Protein AF-A0A345WJV8-F1 (afdb_monomer_lite)

Structure (mmCIF, N/CA/C/O backbone):
data_AF-A0A345WJV8-F1
#
_entry.id   AF-A0A345WJV8-F1
#
loop_
_atom_site.group_PDB
_atom_site.id
_atom_site.type_symbol
_atom_site.label_atom_id
_atom_site.label_alt_id
_atom_site.label_comp_id
_atom_site.label_asym_id
_atom_site.label_entity_id
_atom_site.label_seq_id
_atom_site.pdbx_PDB_ins_code
_atom_site.Cartn_x
_atom_site.Cartn_y
_atom_site.Cartn_z
_atom_site.occupancy
_atom_site.B_iso_or_equiv
_atom_site.auth_seq_id
_atom_site.auth_comp_id
_atom_site.auth_asym_id
_atom_site.auth_atom_id
_atom_site.pdbx_PDB_model_num
ATOM 1 N N . MET A 1 1 ? -12.854 -29.648 13.973 1.00 44.38 1 MET A N 1
ATOM 2 C CA . MET A 1 1 ? -11.719 -30.574 13.762 1.00 44.38 1 MET A CA 1
ATOM 3 C C . MET A 1 1 ? -11.943 -31.475 12.547 1.00 44.38 1 MET A C 1
ATOM 5 O O . MET A 1 1 ? -11.148 -31.404 11.629 1.00 44.38 1 MET A O 1
ATOM 9 N N . ILE A 1 2 ? -13.057 -32.213 12.458 1.00 37.66 2 ILE A N 1
ATOM 10 C CA . ILE A 1 2 ? -13.372 -33.092 11.305 1.00 37.66 2 ILE A CA 1
ATOM 11 C C . ILE A 1 2 ? -13.495 -32.319 9.978 1.00 37.66 2 ILE A C 1
ATOM 13 O O . ILE A 1 2 ? -12.882 -32.695 8.988 1.00 37.66 2 ILE A O 1
ATOM 17 N N . ILE A 1 3 ? -14.179 -31.170 9.976 1.00 55.47 3 ILE A N 1
ATOM 18 C CA . ILE A 1 3 ? -14.252 -30.276 8.802 1.00 55.47 3 ILE A CA 1
ATOM 19 C C . ILE A 1 3 ? -12.860 -29.781 8.375 1.00 55.47 3 ILE A C 1
ATOM 21 O O . ILE A 1 3 ? -12.593 -29.635 7.191 1.00 55.47 3 ILE A O 1
ATOM 25 N N . PHE A 1 4 ? -11.951 -29.579 9.330 1.00 50.22 4 PHE A N 1
ATOM 26 C CA . PHE A 1 4 ? -10.582 -29.133 9.062 1.00 50.22 4 PHE A CA 1
ATOM 27 C C . PHE A 1 4 ? -9.760 -30.225 8.364 1.00 50.22 4 PHE A C 1
ATOM 29 O O . PHE A 1 4 ? -8.989 -29.939 7.458 1.00 50.22 4 PHE A O 1
ATOM 36 N N . ILE A 1 5 ? -9.971 -31.486 8.754 1.00 50.09 5 ILE A N 1
ATOM 37 C CA . ILE A 1 5 ? -9.323 -32.651 8.141 1.00 50.09 5 ILE A CA 1
ATOM 38 C C . ILE A 1 5 ? -9.858 -32.877 6.721 1.00 50.09 5 ILE A C 1
ATOM 40 O O . ILE A 1 5 ? -9.072 -33.110 5.810 1.00 50.09 5 ILE A O 1
ATOM 44 N N . ILE A 1 6 ? -11.172 -32.738 6.510 1.00 54.47 6 ILE A N 1
ATOM 45 C CA . ILE A 1 6 ? -11.797 -32.867 5.183 1.00 54.47 6 ILE A CA 1
ATOM 46 C C . ILE A 1 6 ? -11.347 -31.734 4.250 1.00 54.47 6 ILE A C 1
ATOM 48 O O . ILE A 1 6 ? -11.003 -31.992 3.101 1.00 54.47 6 ILE A O 1
ATOM 52 N N . ILE A 1 7 ? -11.271 -30.496 4.749 1.00 59.78 7 ILE A N 1
ATOM 53 C CA . ILE A 1 7 ? -10.729 -29.357 3.996 1.00 59.78 7 ILE A CA 1
ATOM 54 C C . ILE A 1 7 ? -9.256 -29.591 3.648 1.00 59.78 7 ILE A C 1
ATOM 56 O O . ILE A 1 7 ? -8.881 -29.365 2.506 1.00 59.78 7 ILE A O 1
ATOM 60 N N . ASN A 1 8 ? -8.440 -30.109 4.571 1.00 53.97 8 ASN A N 1
ATOM 61 C CA . ASN A 1 8 ? -7.041 -30.444 4.286 1.00 53.97 8 ASN A CA 1
ATOM 62 C C . ASN A 1 8 ? -6.895 -31.567 3.245 1.00 53.97 8 ASN A C 1
ATOM 64 O O . ASN A 1 8 ? -5.985 -31.506 2.424 1.00 53.97 8 ASN A O 1
ATOM 68 N N . PHE A 1 9 ? -7.788 -32.561 3.237 1.00 52.09 9 PHE A N 1
ATOM 69 C CA . PHE A 1 9 ? -7.799 -33.625 2.226 1.00 52.09 9 PHE A CA 1
ATOM 70 C C . PHE A 1 9 ? -8.214 -33.115 0.843 1.00 52.09 9 PHE A C 1
ATOM 72 O O . PHE A 1 9 ? -7.600 -33.480 -0.155 1.00 52.09 9 PHE A O 1
ATOM 79 N N . ILE A 1 10 ? -9.210 -32.228 0.781 1.00 56.50 10 ILE A N 1
ATOM 80 C CA . ILE A 1 10 ? -9.588 -31.544 -0.461 1.00 56.50 10 ILE A CA 1
ATOM 81 C C . ILE A 1 10 ? -8.429 -30.648 -0.924 1.00 56.50 10 ILE A C 1
ATOM 83 O O . ILE A 1 10 ? -8.047 -30.709 -2.082 1.00 56.50 10 ILE A O 1
ATOM 87 N N . LEU A 1 11 ? -7.785 -29.900 -0.025 1.00 51.81 11 LEU A N 1
ATOM 88 C CA . LEU A 1 11 ? -6.622 -29.053 -0.331 1.00 51.81 11 LEU A CA 1
ATOM 89 C C . LEU A 1 11 ? -5.402 -29.844 -0.834 1.00 51.81 11 LEU A C 1
ATOM 91 O O . LEU A 1 11 ? -4.674 -29.344 -1.684 1.00 51.81 11 LEU A O 1
ATOM 95 N N . LEU A 1 12 ? -5.196 -31.075 -0.358 1.00 54.16 12 LEU A N 1
ATOM 96 C CA . LEU A 1 12 ? -4.183 -32.001 -0.884 1.00 54.16 12 LEU A CA 1
ATOM 97 C C . LEU A 1 12 ? -4.523 -32.519 -2.287 1.00 54.16 12 LEU A C 1
ATOM 99 O O . LEU A 1 12 ? -3.617 -32.812 -3.056 1.00 54.16 12 LEU A O 1
ATOM 103 N N . TYR A 1 13 ? -5.805 -32.621 -2.637 1.00 53.88 13 TYR A N 1
ATOM 104 C CA . TYR A 1 13 ? -6.236 -32.978 -3.992 1.00 53.88 13 TYR A CA 1
ATOM 105 C C . TYR A 1 13 ? -6.120 -31.790 -4.967 1.00 53.88 13 TYR A C 1
ATOM 107 O O . TYR A 1 13 ? -5.824 -31.968 -6.143 1.00 53.88 13 TYR A O 1
ATOM 115 N N . LEU A 1 14 ? -6.277 -30.562 -4.462 1.00 52.06 14 LEU A N 1
ATOM 116 C CA . LEU A 1 14 ? -6.158 -29.302 -5.211 1.00 52.06 14 LEU A CA 1
ATOM 117 C C . LEU A 1 14 ? -4.708 -28.871 -5.505 1.00 52.06 14 LEU A C 1
ATOM 119 O O . LEU A 1 14 ? -4.484 -27.834 -6.123 1.00 52.06 14 LEU A O 1
ATOM 123 N N . TYR A 1 15 ? -3.722 -29.671 -5.094 1.00 52.75 15 TYR A N 1
ATOM 124 C CA . TYR A 1 15 ? -2.286 -29.408 -5.253 1.00 52.75 15 TYR A CA 1
ATOM 125 C C . TYR A 1 15 ? -1.819 -29.284 -6.714 1.00 52.75 15 TYR A C 1
ATOM 127 O O . TYR A 1 15 ? -0.694 -28.859 -6.960 1.00 52.75 15 TYR A O 1
ATOM 135 N N . PHE A 1 16 ? -2.655 -29.681 -7.675 1.00 54.38 16 PHE A N 1
ATOM 136 C CA . PHE A 1 16 ? -2.274 -29.794 -9.081 1.00 54.38 16 PHE A CA 1
ATOM 137 C C . PHE A 1 16 ? -2.626 -28.589 -9.960 1.00 54.38 16 PHE A C 1
ATOM 139 O O . PHE A 1 16 ? -2.198 -28.568 -11.110 1.00 54.38 16 PHE A O 1
ATOM 146 N N . GLU A 1 17 ? -3.335 -27.571 -9.455 1.00 60.38 17 GLU A N 1
ATOM 147 C CA . GLU A 1 17 ? -3.644 -26.383 -10.262 1.00 60.38 17 GLU A CA 1
ATOM 148 C C . GLU A 1 17 ? -3.349 -25.068 -9.527 1.00 60.38 17 GLU A C 1
ATOM 150 O O . GLU A 1 17 ? -3.835 -24.813 -8.422 1.00 60.38 17 GLU A O 1
ATOM 155 N N . ASP A 1 18 ? -2.609 -24.180 -10.201 1.00 62.06 18 ASP A N 1
ATOM 156 C CA . ASP A 1 18 ? -2.229 -22.831 -9.743 1.00 62.06 18 ASP A CA 1
ATOM 157 C C . ASP A 1 18 ? -3.428 -21.974 -9.289 1.00 6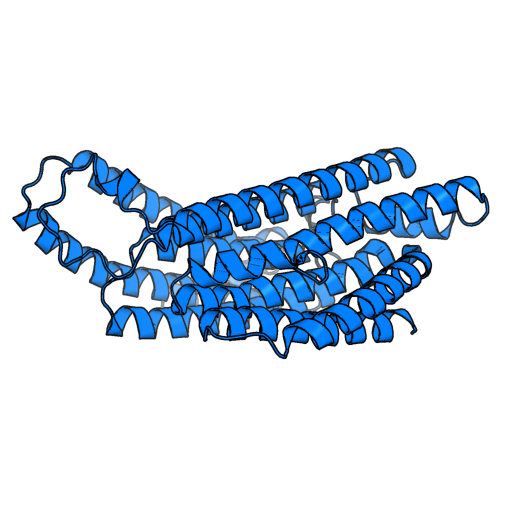2.06 18 ASP A C 1
ATOM 159 O O . ASP A 1 18 ? -3.289 -21.032 -8.505 1.00 62.06 18 ASP A O 1
ATOM 163 N N . ILE A 1 19 ? -4.631 -22.318 -9.760 1.00 63.88 19 ILE A N 1
ATOM 164 C CA . ILE A 1 19 ? -5.900 -21.630 -9.498 1.00 63.88 19 ILE A CA 1
ATOM 165 C C . ILE A 1 19 ? -6.257 -21.633 -8.003 1.00 63.88 19 ILE A C 1
ATOM 167 O O . ILE A 1 19 ? -6.912 -20.705 -7.519 1.00 63.88 19 ILE A O 1
ATOM 171 N N . TYR A 1 20 ? -5.799 -22.621 -7.235 1.00 71.88 20 TYR A N 1
ATOM 172 C CA . TYR A 1 20 ? -6.245 -22.795 -5.855 1.00 71.88 20 TYR A CA 1
ATOM 173 C C . TYR A 1 20 ? -5.489 -21.945 -4.825 1.00 71.88 20 TYR A C 1
ATOM 175 O O . TYR A 1 20 ? -5.921 -21.880 -3.671 1.00 71.88 20 TYR A O 1
ATOM 183 N N . LEU A 1 21 ? -4.443 -21.199 -5.222 1.00 74.19 21 LEU A N 1
ATOM 184 C CA . LEU A 1 21 ? -3.649 -20.399 -4.276 1.00 74.19 21 LEU A CA 1
ATOM 185 C C . LEU A 1 21 ? -4.429 -19.295 -3.584 1.00 74.19 21 LEU A C 1
ATOM 187 O O . LEU A 1 21 ? -4.249 -19.044 -2.389 1.00 74.19 21 LEU A O 1
ATOM 191 N N . PHE A 1 22 ? -5.356 -18.680 -4.303 1.00 76.12 22 PHE A N 1
ATOM 192 C CA . PHE A 1 22 ? -6.203 -17.645 -3.735 1.00 76.12 22 PHE A CA 1
ATOM 193 C C . PHE A 1 22 ? -7.485 -18.188 -3.113 1.00 76.12 22 PHE A C 1
ATOM 195 O O . PHE A 1 22 ? -8.204 -17.414 -2.489 1.00 76.12 22 PHE A O 1
ATOM 202 N N . LEU A 1 23 ? -7.778 -19.491 -3.207 1.00 79.62 23 LEU A N 1
ATOM 203 C CA . LEU A 1 23 ? -9.020 -20.051 -2.673 1.00 79.62 23 LEU A CA 1
ATOM 204 C C . LEU A 1 23 ? -9.174 -19.792 -1.160 1.00 79.62 23 LEU A C 1
ATOM 206 O O . LEU A 1 23 ? -10.240 -19.313 -0.767 1.00 79.62 23 LEU A O 1
ATOM 210 N N . PRO A 1 24 ? -8.151 -19.983 -0.300 1.00 78.88 24 PRO A N 1
ATOM 211 C CA . PRO A 1 24 ? -8.272 -19.639 1.116 1.00 78.88 24 PRO A CA 1
ATOM 212 C C . PRO A 1 24 ? -8.515 -18.138 1.352 1.00 78.88 24 PRO A C 1
ATOM 214 O O . PRO A 1 24 ? -9.325 -17.776 2.206 1.00 78.88 24 PRO A O 1
ATOM 217 N N . PHE A 1 25 ? -7.868 -17.264 0.569 1.00 78.44 25 PHE A N 1
ATOM 218 C CA . PHE A 1 25 ? -8.078 -15.813 0.635 1.00 78.44 25 PHE A CA 1
ATOM 219 C C . PHE A 1 25 ? -9.501 -15.423 0.212 1.00 78.44 25 PHE A C 1
ATOM 221 O O . PHE A 1 25 ? -10.165 -14.662 0.917 1.00 78.44 25 PHE A O 1
ATOM 228 N N . LEU A 1 26 ? -9.988 -15.971 -0.905 1.00 82.75 26 LEU A N 1
ATOM 229 C CA . LEU A 1 26 ? -11.319 -15.716 -1.454 1.00 82.75 26 LEU A CA 1
ATOM 230 C C . LEU A 1 26 ? -12.418 -16.252 -0.537 1.00 82.75 26 LEU A C 1
ATOM 232 O O . LEU A 1 26 ? -13.388 -15.545 -0.281 1.00 82.75 26 LEU A O 1
ATOM 236 N N . LEU A 1 27 ? -12.261 -17.460 0.010 1.00 82.50 27 LEU A N 1
ATOM 237 C CA . LEU A 1 27 ? -13.207 -18.021 0.976 1.00 82.50 27 LEU A CA 1
ATOM 238 C C . LEU A 1 27 ? -13.286 -17.157 2.233 1.00 82.50 27 LEU A C 1
ATOM 240 O O . LEU A 1 27 ? -14.392 -16.827 2.667 1.00 82.50 27 LEU A O 1
ATOM 244 N N . ASN A 1 28 ? -12.136 -16.743 2.779 1.00 82.94 28 ASN A N 1
ATOM 245 C CA . ASN A 1 28 ? -12.112 -15.863 3.942 1.00 82.94 28 ASN A CA 1
ATOM 246 C C . ASN A 1 28 ? -12.829 -14.537 3.648 1.00 82.94 28 ASN A C 1
ATOM 248 O O . ASN A 1 28 ? -13.687 -14.098 4.414 1.00 82.94 28 ASN A O 1
ATOM 252 N N . PHE A 1 29 ? -12.525 -13.931 2.497 1.00 82.81 29 PHE A N 1
ATOM 253 C CA . PHE A 1 29 ? -13.150 -12.691 2.050 1.00 82.81 29 PHE A CA 1
ATOM 254 C C . PHE A 1 29 ? -14.670 -12.835 1.883 1.00 82.81 29 PHE A C 1
ATOM 256 O O . PHE A 1 29 ? -15.424 -12.070 2.485 1.00 82.81 29 PHE A O 1
ATOM 263 N N . CYS A 1 30 ? -15.137 -13.840 1.138 1.00 84.38 30 CYS A N 1
ATOM 264 C CA . CYS A 1 30 ? -16.556 -14.063 0.861 1.00 84.38 30 CYS A CA 1
ATOM 265 C C . CYS A 1 30 ? -17.363 -14.332 2.133 1.00 84.38 30 CYS A C 1
ATOM 267 O O . CYS A 1 30 ? -18.393 -13.693 2.351 1.00 84.38 30 CYS A O 1
ATOM 269 N N . ILE A 1 31 ? -16.895 -15.241 2.995 1.00 81.06 31 ILE A N 1
ATOM 270 C CA . ILE A 1 31 ? -17.582 -15.569 4.253 1.00 81.06 31 ILE A CA 1
ATOM 271 C C . ILE A 1 31 ? -17.708 -14.313 5.105 1.00 81.06 31 ILE A C 1
ATOM 273 O O . ILE A 1 31 ? -18.784 -14.003 5.619 1.00 81.06 31 ILE A O 1
ATOM 277 N N . PHE A 1 32 ? -16.623 -13.556 5.222 1.00 78.00 32 PHE A N 1
ATOM 278 C CA . PHE A 1 32 ? -16.609 -12.384 6.069 1.00 78.00 32 PHE A CA 1
ATOM 279 C C . PHE A 1 32 ? -17.510 -11.259 5.540 1.00 78.00 32 PHE A C 1
ATOM 281 O O . PHE A 1 32 ? -18.286 -10.683 6.305 1.00 78.00 32 PHE A O 1
ATOM 288 N N . TRP A 1 33 ? -17.483 -10.996 4.233 1.00 84.56 33 TRP A N 1
ATOM 289 C CA . TRP A 1 33 ? -18.339 -9.992 3.597 1.00 84.56 33 TRP A CA 1
ATOM 290 C C . TRP A 1 33 ? -19.824 -10.340 3.688 1.00 84.56 33 TRP A C 1
ATOM 292 O O . TRP A 1 33 ? -20.634 -9.475 4.024 1.00 84.56 33 TRP A O 1
ATOM 302 N N . VAL A 1 34 ? -20.190 -11.607 3.471 1.00 83.50 34 VAL A N 1
ATOM 303 C CA . VAL A 1 34 ? -21.578 -12.069 3.624 1.00 83.50 34 VAL A CA 1
ATOM 304 C C . VAL A 1 34 ? -22.070 -11.828 5.046 1.00 83.50 34 VAL A C 1
ATOM 306 O O . VAL A 1 34 ? -23.176 -11.315 5.240 1.00 83.50 34 VAL A O 1
ATOM 309 N N . ILE A 1 35 ? -21.259 -12.155 6.054 1.00 76.69 35 ILE A N 1
ATOM 310 C CA . ILE A 1 35 ? -21.684 -11.969 7.438 1.00 76.69 35 ILE A CA 1
ATOM 311 C C . ILE A 1 35 ? -21.748 -10.477 7.801 1.00 76.69 35 ILE A C 1
ATOM 313 O O . ILE A 1 35 ? -22.713 -10.055 8.442 1.00 76.69 35 ILE A O 1
ATOM 317 N N . PHE A 1 36 ? -20.782 -9.667 7.357 1.00 79.81 36 PHE A N 1
ATOM 318 C CA . PHE A 1 36 ? -20.793 -8.217 7.568 1.00 79.81 36 PHE A CA 1
ATOM 319 C C . PHE A 1 36 ? -22.060 -7.571 7.000 1.00 79.81 36 PHE A C 1
ATOM 321 O O . PHE A 1 36 ? -22.769 -6.859 7.714 1.00 79.81 36 PHE A O 1
ATOM 328 N N . PHE A 1 37 ? -22.405 -7.873 5.745 1.00 81.31 37 PHE A N 1
ATOM 329 C CA . PHE A 1 37 ? -23.628 -7.353 5.143 1.00 81.31 37 PHE A CA 1
ATOM 330 C C . PHE A 1 37 ? -24.876 -7.863 5.849 1.00 81.31 37 PHE A C 1
ATOM 332 O O . PHE A 1 37 ? -25.769 -7.067 6.126 1.00 81.31 37 PHE A O 1
ATOM 339 N N . LYS A 1 38 ? -24.940 -9.149 6.209 1.00 79.06 38 LYS A N 1
ATOM 340 C CA . LYS A 1 38 ? -26.088 -9.703 6.940 1.00 79.06 38 LYS A CA 1
ATOM 341 C C . LYS A 1 38 ? -26.325 -8.972 8.266 1.00 79.06 38 LYS A C 1
ATOM 343 O O . LYS A 1 38 ? -27.471 -8.666 8.592 1.00 79.06 38 LYS A O 1
ATOM 348 N N . LEU A 1 39 ? -25.260 -8.652 9.001 1.00 74.00 39 LEU A N 1
ATOM 349 C CA . LEU A 1 39 ? -25.347 -7.908 10.259 1.00 74.00 39 LEU A CA 1
ATOM 350 C C . LEU A 1 39 ? -25.753 -6.448 10.048 1.00 74.00 39 LEU A C 1
ATOM 352 O O . LEU A 1 39 ? -26.604 -5.945 10.780 1.00 74.00 39 LEU A O 1
ATOM 356 N N . ASN A 1 40 ? -25.213 -5.783 9.028 1.00 72.75 40 ASN A N 1
ATOM 357 C CA . ASN A 1 40 ? -25.590 -4.405 8.720 1.00 72.75 40 ASN A CA 1
ATOM 358 C C . ASN A 1 40 ? -27.027 -4.294 8.203 1.00 72.75 40 ASN A C 1
ATOM 360 O O . ASN A 1 40 ? -27.760 -3.407 8.633 1.00 72.75 40 ASN A O 1
ATOM 364 N N . PHE A 1 41 ? -27.483 -5.217 7.354 1.00 77.00 41 PHE A N 1
ATOM 365 C CA . PHE A 1 41 ? -28.883 -5.268 6.927 1.00 77.00 41 PHE A CA 1
ATOM 366 C C . PHE A 1 41 ? -29.826 -5.535 8.101 1.00 77.00 41 PHE A C 1
ATOM 368 O O . PHE A 1 41 ? -30.882 -4.906 8.183 1.00 77.00 41 PHE A O 1
ATOM 375 N N . PHE A 1 42 ? -29.437 -6.409 9.036 1.00 71.50 42 PHE A N 1
ATOM 376 C CA . PHE A 1 42 ? -30.192 -6.624 10.269 1.00 71.50 42 PHE A CA 1
ATOM 377 C C . PHE A 1 42 ? -30.317 -5.328 11.078 1.00 71.50 42 PHE A C 1
ATOM 379 O O . PHE A 1 42 ? -31.428 -4.963 11.447 1.00 71.50 42 PHE A O 1
ATOM 386 N N . LEU A 1 43 ? -29.222 -4.584 11.272 1.00 66.38 43 LEU A N 1
ATOM 387 C CA . LEU A 1 43 ? -29.238 -3.286 11.960 1.00 66.38 43 LEU A CA 1
ATOM 388 C C . LEU A 1 43 ? -30.130 -2.257 11.264 1.00 66.38 43 LEU A C 1
ATOM 390 O O . LEU A 1 43 ? -30.899 -1.566 11.925 1.00 66.38 43 LEU A O 1
ATOM 394 N N . VAL A 1 44 ? -30.051 -2.157 9.934 1.00 73.12 44 VAL A N 1
ATOM 395 C CA . VAL A 1 44 ? -30.863 -1.212 9.153 1.00 73.12 44 VAL A CA 1
ATOM 396 C C . VAL A 1 44 ? -32.351 -1.534 9.275 1.00 73.12 44 VAL A C 1
ATOM 398 O O . VAL A 1 44 ? -33.146 -0.617 9.477 1.00 73.12 44 VAL A O 1
ATOM 401 N N . LYS A 1 45 ? -32.724 -2.818 9.211 1.00 72.69 45 LYS A N 1
ATOM 402 C CA . LYS A 1 45 ? -34.114 -3.273 9.373 1.00 72.69 45 LYS A CA 1
ATOM 403 C C . LYS A 1 45 ? -34.652 -3.004 10.783 1.00 72.69 45 LYS A C 1
ATOM 405 O O . LYS A 1 45 ? -35.836 -2.738 10.956 1.00 72.69 45 LYS A O 1
ATOM 410 N N . ASN A 1 46 ? -33.765 -3.024 11.772 1.00 65.38 46 ASN A N 1
ATOM 411 C CA . ASN A 1 46 ? -34.088 -2.967 13.192 1.00 65.38 46 ASN A CA 1
ATOM 412 C C . ASN A 1 46 ? -33.974 -1.570 13.820 1.00 65.38 46 ASN A C 1
ATOM 414 O O . ASN A 1 46 ? -34.081 -1.448 15.037 1.00 65.38 46 ASN A O 1
ATOM 418 N N . LYS A 1 47 ? -33.814 -0.509 13.015 1.00 56.72 47 LYS A N 1
ATOM 419 C CA . LYS A 1 47 ? -33.677 0.888 13.481 1.00 56.72 47 LYS A CA 1
ATOM 420 C C . LYS A 1 47 ? -34.828 1.407 14.362 1.00 56.72 47 LYS A C 1
ATOM 422 O O . LYS A 1 47 ? -34.667 2.454 14.976 1.00 56.72 47 LYS A O 1
ATOM 427 N N . TYR A 1 48 ? -35.955 0.699 14.430 1.00 54.31 48 TYR A N 1
ATOM 428 C CA . TYR A 1 48 ? -37.129 1.062 15.233 1.00 54.31 48 TYR A CA 1
ATOM 429 C C . TYR A 1 48 ? -37.258 0.298 16.563 1.00 54.31 48 TYR A C 1
ATOM 431 O O . TYR A 1 48 ? -38.251 0.476 17.265 1.00 54.31 48 TYR A O 1
ATOM 439 N N . LEU A 1 49 ? -36.300 -0.562 16.922 1.00 54.81 49 LEU A N 1
ATOM 440 C CA . LEU A 1 49 ? -36.338 -1.291 18.195 1.00 54.81 49 LEU A CA 1
ATOM 441 C C . LEU A 1 49 ? -35.836 -0.395 19.341 1.00 54.81 49 LEU A C 1
ATOM 443 O O . LEU A 1 49 ? -34.897 0.383 19.173 1.00 54.81 49 LEU A O 1
ATOM 447 N N . SER A 1 50 ? -36.504 -0.480 20.492 1.00 46.62 50 SER A N 1
ATOM 448 C CA . SER A 1 50 ? -36.297 0.405 21.644 1.00 46.62 50 SER A CA 1
ATOM 449 C C . SER A 1 50 ? -34.877 0.309 22.225 1.00 46.62 50 SER A C 1
ATOM 451 O O . SER A 1 50 ? -34.186 -0.703 22.075 1.00 46.62 50 SER A O 1
ATOM 453 N N . SER A 1 51 ? -34.443 1.364 22.927 1.00 52.72 51 SER A N 1
ATOM 454 C CA . SER A 1 51 ? -33.118 1.497 23.567 1.00 52.72 51 SER A CA 1
ATOM 455 C C . SER A 1 51 ? -32.693 0.277 24.396 1.00 52.72 51 SER A C 1
ATOM 457 O O . SER A 1 51 ? -31.523 -0.105 24.397 1.00 52.72 51 SER A O 1
ATOM 459 N N . ASP A 1 52 ? -33.646 -0.401 25.033 1.00 49.09 52 ASP A N 1
ATOM 460 C CA . ASP A 1 52 ? -33.378 -1.559 25.891 1.00 49.09 52 ASP A CA 1
ATOM 461 C C . ASP A 1 52 ? -33.069 -2.835 25.096 1.00 49.09 52 ASP A C 1
ATOM 463 O O . ASP A 1 52 ? -32.295 -3.692 25.536 1.00 49.09 52 ASP A O 1
ATOM 467 N N . GLN A 1 53 ? -33.621 -2.965 23.887 1.00 52.75 53 GLN A N 1
ATOM 468 C CA . GLN A 1 53 ? -33.255 -4.041 22.966 1.00 52.75 53 GLN A CA 1
ATOM 469 C C . GLN A 1 53 ? -31.888 -3.774 22.339 1.00 52.75 53 GLN A C 1
ATOM 471 O O . GLN A 1 53 ? -31.111 -4.713 22.170 1.00 52.75 53 GLN A O 1
ATOM 476 N N . ILE A 1 54 ? -31.538 -2.507 22.099 1.00 51.50 54 ILE A N 1
ATOM 477 C CA . ILE A 1 54 ? -30.210 -2.115 21.613 1.00 51.50 54 ILE A CA 1
ATOM 478 C C . ILE A 1 54 ? -29.123 -2.525 22.626 1.00 51.50 54 ILE A C 1
ATOM 480 O O . ILE A 1 54 ? -28.143 -3.164 22.238 1.00 51.50 54 ILE A O 1
ATOM 484 N N . ASN A 1 55 ? -29.333 -2.305 23.927 1.00 46.00 55 ASN A N 1
ATOM 485 C CA . ASN A 1 55 ? -28.388 -2.725 24.977 1.00 46.00 55 ASN A CA 1
ATOM 486 C C . ASN A 1 55 ? -28.281 -4.251 25.163 1.00 46.00 55 ASN A C 1
ATOM 488 O O . ASN A 1 55 ? -27.234 -4.758 25.559 1.00 46.00 55 ASN A O 1
ATOM 492 N N . LYS A 1 56 ? -29.323 -5.024 24.834 1.00 49.22 56 LYS A N 1
ATOM 493 C CA . LYS A 1 56 ? -29.191 -6.490 24.729 1.00 49.22 56 LYS A CA 1
ATOM 494 C C . LYS A 1 56 ? -28.449 -6.903 23.457 1.00 49.22 56 LYS A C 1
ATOM 496 O O . LYS A 1 56 ? -27.665 -7.849 23.498 1.00 49.22 56 LYS A O 1
ATOM 501 N N . THR A 1 57 ? -28.629 -6.187 22.345 1.00 51.78 57 THR A N 1
ATOM 502 C CA . THR A 1 57 ? -27.895 -6.482 21.105 1.00 51.78 57 THR A CA 1
ATOM 503 C C . THR A 1 57 ? -26.402 -6.181 21.212 1.00 51.78 57 THR A C 1
ATOM 505 O O . THR A 1 57 ? -25.617 -6.937 20.653 1.00 51.78 57 THR A O 1
ATOM 508 N N . THR A 1 58 ? -25.966 -5.168 21.969 1.00 49.66 58 THR A N 1
ATOM 509 C CA . THR A 1 58 ? -24.529 -4.880 22.167 1.00 49.66 58 THR A CA 1
ATOM 510 C C . THR A 1 58 ? -23.783 -6.038 22.843 1.00 49.66 58 THR A C 1
ATOM 512 O O . THR A 1 58 ? -22.664 -6.353 22.436 1.00 49.66 58 THR A O 1
ATOM 515 N N . ASN A 1 59 ? -24.420 -6.756 23.775 1.00 44.88 59 ASN A N 1
ATOM 516 C CA . ASN A 1 59 ? -23.873 -7.995 24.350 1.00 44.88 59 ASN A CA 1
ATOM 517 C C . ASN A 1 59 ? -23.883 -9.178 23.364 1.00 44.88 59 ASN A C 1
ATOM 519 O O . ASN A 1 59 ? -22.999 -10.029 23.406 1.00 44.88 59 ASN A O 1
ATOM 523 N N . VAL A 1 60 ? -24.840 -9.233 22.434 1.00 49.41 60 VAL A N 1
ATOM 524 C CA . VAL A 1 60 ? -24.809 -10.217 21.337 1.00 49.41 60 VAL A CA 1
ATOM 525 C C . VAL A 1 60 ? -23.651 -9.909 20.372 1.00 49.41 60 VAL A C 1
ATOM 527 O O . VAL A 1 60 ? -22.956 -10.821 19.922 1.00 49.41 60 VAL A O 1
ATOM 530 N N . TYR A 1 61 ? -23.358 -8.629 20.118 1.00 53.69 61 TYR A N 1
ATOM 531 C CA . TYR A 1 61 ? -22.221 -8.211 19.290 1.00 53.69 61 TYR A CA 1
ATOM 532 C C . TYR A 1 61 ? -20.859 -8.582 19.891 1.00 53.69 61 TYR A C 1
ATOM 534 O O . TYR A 1 61 ? -19.969 -8.999 19.146 1.00 53.69 61 TYR A O 1
ATOM 542 N N . SER A 1 62 ? -20.679 -8.488 21.213 1.00 53.53 62 SER A N 1
ATOM 543 C CA . SER A 1 62 ? -19.406 -8.863 21.849 1.00 53.53 62 SER A CA 1
ATOM 544 C C . SER A 1 62 ? -19.114 -10.365 21.720 1.00 53.53 62 SER A C 1
ATOM 546 O O . SER A 1 62 ? -17.985 -10.746 21.397 1.00 53.53 62 SER A O 1
ATOM 548 N N . ILE A 1 63 ? -20.137 -11.218 21.850 1.00 52.62 63 ILE A N 1
ATOM 549 C CA . ILE A 1 63 ? -20.018 -12.674 21.664 1.00 52.62 63 ILE A CA 1
ATOM 550 C C . ILE A 1 63 ? -19.649 -13.006 20.208 1.00 52.62 63 ILE A C 1
ATOM 552 O O . ILE A 1 63 ? -18.750 -13.819 19.967 1.00 52.62 63 ILE A O 1
ATOM 556 N N . HIS A 1 64 ? -20.251 -12.322 19.230 1.00 64.19 64 HIS A N 1
ATOM 557 C CA . HIS A 1 64 ? -19.935 -12.528 17.814 1.00 64.19 64 HIS A CA 1
ATOM 558 C C . HIS A 1 64 ? -18.515 -12.086 17.422 1.00 64.19 64 HIS A C 1
ATOM 560 O O . HIS A 1 64 ? -17.888 -12.755 16.602 1.00 64.19 64 HIS A O 1
ATOM 566 N N . ASN A 1 65 ? -17.958 -11.030 18.026 1.00 68.56 65 ASN A N 1
ATOM 567 C CA . ASN A 1 65 ? -16.606 -10.550 17.703 1.00 68.56 65 ASN A CA 1
ATOM 568 C C . ASN A 1 65 ? -15.520 -11.612 17.945 1.00 68.56 65 ASN A C 1
ATOM 570 O O . ASN A 1 65 ? -14.625 -11.794 17.116 1.00 68.56 65 ASN A O 1
ATOM 574 N N . SER A 1 66 ? -15.623 -12.362 19.046 1.00 72.62 66 SER A N 1
ATOM 575 C CA . SER A 1 66 ? -14.681 -13.448 19.347 1.00 72.62 66 SER A CA 1
ATOM 576 C C . SER A 1 66 ? -14.746 -14.577 18.307 1.00 72.62 66 SER A C 1
ATOM 578 O O . SER A 1 66 ? -13.714 -15.112 17.895 1.00 72.62 66 SER A O 1
ATOM 580 N N . TYR A 1 67 ? -15.952 -14.889 17.826 1.00 76.12 67 TYR A N 1
ATOM 581 C CA . TYR A 1 67 ? -16.189 -15.890 16.791 1.00 76.12 67 TYR A CA 1
ATOM 582 C C . TYR A 1 67 ? -15.614 -15.449 15.437 1.00 76.12 67 TYR A C 1
ATOM 584 O O . TYR A 1 67 ? -14.920 -16.235 14.791 1.00 76.12 67 TYR A O 1
ATOM 592 N N . PHE A 1 68 ? -15.796 -14.179 15.049 1.00 76.69 68 PHE A N 1
ATOM 593 C CA . PHE A 1 68 ? -15.193 -13.622 13.829 1.00 76.69 68 PHE A CA 1
ATOM 594 C C . PHE A 1 68 ? -13.674 -13.708 13.830 1.00 76.69 68 PHE A C 1
ATOM 596 O O . PHE A 1 68 ? -13.076 -14.117 12.834 1.00 76.69 68 PHE A O 1
ATOM 603 N N . LEU A 1 69 ? -13.040 -13.342 14.944 1.00 79.06 69 LEU A N 1
ATOM 604 C CA . LEU A 1 69 ? -11.588 -13.422 15.064 1.00 79.06 69 LEU A CA 1
ATOM 605 C C . LEU A 1 69 ? -11.103 -14.871 14.963 1.00 79.06 69 LEU A C 1
ATOM 607 O O . LEU A 1 69 ? -10.143 -15.139 14.246 1.00 79.06 69 LEU A O 1
ATOM 611 N N . ASN A 1 70 ? -11.793 -15.816 15.610 1.00 82.50 70 ASN A N 1
ATOM 612 C CA . ASN A 1 70 ? -11.428 -17.233 15.549 1.00 82.50 70 ASN A CA 1
ATOM 613 C C . ASN A 1 70 ? -11.550 -17.813 14.130 1.00 82.50 70 ASN A C 1
ATOM 615 O O . ASN A 1 70 ? -10.660 -18.549 13.707 1.00 82.50 70 ASN A O 1
ATOM 619 N N . ILE A 1 71 ? -12.606 -17.465 13.383 1.00 82.44 71 ILE A N 1
ATOM 620 C CA . ILE A 1 71 ? -12.754 -17.886 11.981 1.00 82.44 71 ILE A CA 1
ATOM 621 C C . ILE A 1 71 ? -11.586 -17.372 11.132 1.00 82.44 71 ILE A C 1
ATOM 623 O O . ILE A 1 71 ? -11.005 -18.129 10.359 1.00 82.44 71 ILE A O 1
ATOM 627 N N . ASN A 1 72 ? -11.201 -16.106 11.294 1.00 82.62 72 ASN A N 1
ATOM 628 C CA . ASN A 1 72 ? -10.101 -15.540 10.515 1.00 82.62 72 ASN A CA 1
ATOM 629 C C . ASN A 1 72 ? -8.748 -16.159 10.860 1.00 82.62 72 ASN A C 1
ATOM 631 O O . ASN A 1 72 ? -7.941 -16.389 9.965 1.00 82.62 72 ASN A O 1
ATOM 635 N N . VAL A 1 73 ? -8.506 -16.480 12.134 1.00 85.75 73 VAL A N 1
ATOM 636 C CA . VAL A 1 73 ? -7.300 -17.216 12.543 1.00 85.75 73 VAL A CA 1
ATOM 637 C C . VAL A 1 73 ? -7.251 -18.591 11.871 1.00 85.75 73 VAL A C 1
ATOM 639 O O . VAL A 1 73 ? -6.198 -18.984 11.378 1.00 85.75 73 VAL A O 1
ATOM 642 N N . ILE A 1 74 ? -8.386 -19.295 11.788 1.00 84.88 74 ILE A N 1
ATOM 643 C CA . ILE A 1 74 ? -8.494 -20.569 11.061 1.00 84.88 74 ILE A CA 1
ATOM 644 C C . ILE A 1 74 ? -8.131 -20.387 9.582 1.00 84.88 74 ILE A C 1
ATOM 646 O O . ILE A 1 74 ? -7.300 -21.134 9.069 1.00 84.88 74 ILE A O 1
ATOM 650 N N . PHE A 1 75 ? -8.701 -19.389 8.903 1.00 84.44 75 PHE A N 1
ATOM 651 C CA . PHE A 1 75 ? -8.404 -19.152 7.489 1.00 84.44 75 PHE A CA 1
ATOM 652 C C . PHE A 1 75 ? -6.956 -18.737 7.243 1.00 84.44 75 PHE A C 1
ATOM 654 O O . PHE A 1 75 ? -6.341 -19.227 6.302 1.00 84.44 75 PHE A O 1
ATOM 661 N N . LEU A 1 76 ? -6.374 -17.899 8.098 1.00 84.56 76 LEU A N 1
ATOM 662 C CA . LEU A 1 76 ? -4.963 -17.533 7.984 1.00 84.56 76 LEU A CA 1
ATOM 663 C C . LEU A 1 76 ? -4.033 -18.715 8.252 1.00 84.56 76 LEU A C 1
ATOM 665 O O . LEU A 1 76 ? -2.989 -18.810 7.615 1.00 84.56 76 LEU A O 1
ATOM 669 N N . TYR A 1 77 ? -4.409 -19.641 9.136 1.00 85.44 77 TYR A N 1
ATOM 670 C CA . TYR A 1 77 ? -3.664 -20.886 9.303 1.00 85.44 77 TYR A CA 1
ATOM 671 C C . TYR A 1 77 ? -3.753 -21.771 8.051 1.00 85.44 77 TYR A C 1
ATOM 673 O O . TYR A 1 77 ? -2.750 -22.343 7.634 1.00 85.44 77 TYR A O 1
ATOM 681 N N . LEU A 1 78 ? -4.920 -21.841 7.399 1.00 83.56 78 LEU A N 1
ATOM 682 C CA . LEU A 1 78 ? -5.053 -22.528 6.109 1.00 83.56 78 LEU A CA 1
ATOM 683 C C . LEU A 1 78 ? -4.179 -21.870 5.033 1.00 83.56 78 LEU A C 1
ATOM 685 O O . LEU A 1 78 ? -3.456 -22.574 4.334 1.00 83.56 78 LEU A O 1
ATOM 689 N N . VAL A 1 79 ? -4.175 -20.534 4.948 1.00 83.62 79 VAL A N 1
ATOM 690 C CA . VAL A 1 79 ? -3.269 -19.776 4.065 1.00 83.62 79 VAL A CA 1
ATOM 691 C C . VAL A 1 79 ? -1.806 -20.098 4.383 1.00 83.62 79 VAL A C 1
ATOM 693 O O . VAL A 1 79 ? -1.021 -20.324 3.470 1.00 83.62 79 VAL A O 1
ATOM 696 N N . PHE A 1 80 ? -1.431 -20.146 5.661 1.00 85.50 80 PHE A N 1
ATOM 697 C CA . PHE A 1 80 ? -0.069 -20.456 6.096 1.00 85.50 80 PHE A CA 1
ATOM 698 C C . PHE A 1 80 ? 0.388 -21.836 5.611 1.00 85.50 80 PHE A C 1
ATOM 700 O O . PHE A 1 80 ? 1.454 -21.950 5.006 1.00 85.50 80 PHE A O 1
ATOM 707 N N . VAL A 1 81 ? -0.430 -22.871 5.835 1.00 82.12 81 VAL A N 1
ATOM 708 C CA . VAL A 1 81 ? -0.142 -24.235 5.364 1.00 82.12 81 VAL A CA 1
ATOM 709 C C . VAL A 1 81 ? -0.044 -24.254 3.840 1.00 82.12 81 VAL A C 1
ATOM 711 O O . VAL A 1 81 ? 0.879 -24.851 3.293 1.00 82.12 81 VAL A O 1
ATOM 714 N N . TYR A 1 82 ? -0.942 -23.546 3.155 1.00 78.94 82 TYR A N 1
ATOM 715 C CA . TYR A 1 82 ? -0.958 -23.479 1.699 1.00 78.94 82 TYR A CA 1
ATOM 716 C C . TYR A 1 82 ? 0.313 -22.836 1.125 1.00 78.94 82 TYR A C 1
ATOM 718 O O . TYR A 1 82 ? 0.955 -23.405 0.248 1.00 78.94 82 TYR A O 1
ATOM 726 N N . LEU A 1 83 ? 0.727 -21.682 1.656 1.00 82.06 83 LEU A N 1
ATOM 727 C CA . LEU A 1 83 ? 1.947 -20.993 1.225 1.00 82.06 83 LEU A CA 1
ATOM 728 C C . LEU A 1 83 ? 3.205 -21.824 1.489 1.00 82.06 83 LEU A C 1
ATOM 730 O O . LEU A 1 83 ? 4.132 -21.797 0.683 1.00 82.06 83 LEU A O 1
ATOM 734 N N . TYR A 1 84 ? 3.237 -22.563 2.602 1.00 81.56 84 TYR A N 1
ATOM 735 C CA . TYR A 1 84 ? 4.347 -23.461 2.911 1.00 81.56 84 TYR A CA 1
ATOM 736 C C . TYR A 1 84 ? 4.456 -24.595 1.886 1.00 81.56 84 TYR A C 1
ATOM 738 O O . TYR A 1 84 ? 5.549 -24.887 1.409 1.00 81.56 84 TYR A O 1
ATOM 746 N N . MET A 1 85 ? 3.318 -25.180 1.513 1.00 78.69 85 MET A N 1
ATOM 747 C CA . MET A 1 85 ? 3.224 -26.246 0.518 1.00 78.69 85 MET A CA 1
ATOM 748 C C . MET A 1 85 ? 3.568 -25.774 -0.905 1.00 78.69 85 MET A C 1
ATOM 750 O O . MET A 1 85 ? 4.218 -26.500 -1.646 1.00 78.69 85 MET A O 1
ATOM 754 N N . PHE A 1 86 ? 3.207 -24.542 -1.275 1.00 75.06 86 PHE A N 1
ATOM 755 C CA . PHE A 1 86 ? 3.488 -23.978 -2.607 1.00 75.06 86 PHE A CA 1
ATOM 756 C C . PHE A 1 86 ? 4.946 -23.551 -2.829 1.00 75.06 86 PHE A C 1
ATOM 758 O O . PHE A 1 86 ? 5.323 -23.148 -3.933 1.00 75.06 86 PHE A O 1
ATOM 765 N N . ARG A 1 87 ? 5.792 -23.631 -1.799 1.00 75.06 87 ARG A N 1
ATOM 766 C CA . ARG A 1 87 ? 7.212 -23.310 -1.917 1.00 75.06 87 ARG A CA 1
ATOM 767 C C . ARG A 1 87 ? 7.903 -24.348 -2.806 1.00 75.06 87 ARG A C 1
ATOM 769 O O . ARG A 1 87 ? 7.982 -25.515 -2.445 1.00 75.06 87 ARG A O 1
ATOM 776 N N . GLY A 1 88 ? 8.456 -23.908 -3.935 1.00 62.00 88 GLY A N 1
ATOM 777 C CA . GLY A 1 88 ? 9.173 -24.775 -4.878 1.00 62.00 88 GLY A CA 1
ATOM 778 C C . GLY A 1 88 ? 8.587 -24.818 -6.289 1.00 62.00 88 GLY A C 1
ATOM 779 O O . GLY A 1 88 ? 9.276 -25.274 -7.198 1.00 62.00 88 GLY A O 1
ATOM 780 N N . ILE A 1 89 ? 7.377 -24.291 -6.508 1.00 66.44 89 ILE A N 1
ATOM 781 C CA . ILE A 1 89 ? 6.831 -24.119 -7.860 1.00 66.44 89 ILE A CA 1
ATOM 782 C C . ILE A 1 89 ? 7.478 -22.875 -8.479 1.00 66.44 89 ILE A C 1
ATOM 784 O O . ILE A 1 89 ? 7.250 -21.743 -8.046 1.00 66.44 89 ILE A O 1
ATOM 788 N N . ASN A 1 90 ? 8.338 -23.087 -9.475 1.00 55.53 90 ASN A N 1
ATOM 789 C CA . ASN A 1 90 ? 9.009 -21.999 -10.176 1.00 55.53 90 ASN A CA 1
ATOM 790 C C . ASN A 1 90 ? 8.099 -21.435 -11.277 1.00 55.53 90 ASN A C 1
ATOM 792 O O . ASN A 1 90 ? 7.867 -22.089 -12.288 1.00 55.53 90 ASN A O 1
ATOM 796 N N . ASN A 1 91 ? 7.677 -20.179 -11.094 1.00 59.53 91 ASN A N 1
ATOM 797 C CA . ASN A 1 91 ? 7.054 -19.310 -12.097 1.00 59.53 91 ASN A CA 1
ATOM 798 C C . ASN A 1 91 ? 5.718 -19.799 -12.683 1.00 59.53 91 ASN A C 1
ATOM 800 O O . ASN A 1 91 ? 5.567 -19.905 -13.899 1.00 59.53 91 ASN A O 1
ATOM 804 N N . SER A 1 92 ? 4.702 -19.970 -11.839 1.00 59.75 92 SER A N 1
ATOM 805 C CA . SER A 1 92 ? 3.316 -19.926 -12.313 1.00 59.75 92 SER A CA 1
ATOM 806 C C . SER A 1 92 ? 2.916 -18.465 -12.565 1.00 59.75 92 SER A C 1
ATOM 808 O O . SER A 1 92 ? 2.808 -17.660 -11.629 1.00 59.75 92 SER A O 1
ATOM 810 N N . ILE A 1 93 ? 2.725 -18.097 -13.832 1.00 61.69 93 ILE A N 1
ATOM 811 C CA . ILE A 1 93 ? 2.153 -16.800 -14.212 1.00 61.69 93 ILE A CA 1
ATOM 812 C C . ILE A 1 93 ? 0.636 -16.938 -14.099 1.00 61.69 93 ILE A C 1
ATOM 814 O O . ILE A 1 93 ? -0.004 -17.548 -14.954 1.00 61.69 93 ILE A O 1
ATOM 818 N N . TRP A 1 94 ? 0.048 -16.381 -13.040 1.00 62.88 94 TRP A N 1
ATOM 819 C CA . TRP A 1 94 ? -1.397 -16.451 -12.850 1.00 62.88 94 TRP A CA 1
ATOM 820 C C . TRP A 1 94 ? -2.072 -15.241 -13.496 1.00 62.88 94 TRP A C 1
ATOM 822 O O . TRP A 1 94 ? -1.827 -14.096 -13.104 1.00 62.88 94 TRP A O 1
ATOM 832 N N . TRP A 1 95 ? -2.889 -15.509 -14.521 1.00 64.38 95 TRP A N 1
ATOM 833 C CA . TRP A 1 95 ? -3.665 -14.519 -15.288 1.00 64.38 95 TRP A CA 1
ATOM 834 C C . TRP A 1 95 ? -2.849 -13.291 -15.736 1.00 64.38 95 TRP A C 1
ATOM 836 O O . TRP A 1 95 ? -3.395 -12.198 -15.813 1.00 64.38 95 TRP A O 1
ATOM 846 N N . GLN A 1 96 ? -1.534 -13.444 -15.964 1.00 77.94 96 GLN A N 1
ATOM 847 C CA . GLN A 1 96 ? -0.550 -12.381 -16.286 1.00 77.94 96 GLN A CA 1
ATOM 848 C C . GLN A 1 96 ? -0.361 -11.290 -15.202 1.00 77.94 96 GLN A C 1
ATOM 850 O O . GLN A 1 96 ? 0.678 -10.633 -15.125 1.00 77.94 96 GLN A O 1
ATOM 855 N N . HIS A 1 97 ? -1.330 -11.152 -14.303 1.00 84.44 97 HIS A N 1
ATOM 856 C CA . HIS A 1 97 ? -1.439 -10.121 -13.284 1.00 84.44 97 HIS A CA 1
ATOM 857 C C . HIS A 1 97 ? -0.687 -10.427 -11.991 1.00 84.44 97 HIS A C 1
ATOM 859 O O . HIS A 1 97 ? -0.256 -9.489 -11.316 1.00 84.44 97 HIS A O 1
ATOM 865 N N . PHE A 1 98 ? -0.504 -11.704 -11.647 1.00 85.00 98 PHE A N 1
ATOM 866 C CA . PHE A 1 98 ? 0.197 -12.117 -10.435 1.00 85.00 98 PHE A CA 1
ATOM 867 C C . PHE A 1 98 ? 1.424 -12.973 -10.756 1.00 85.00 98 PHE A C 1
ATOM 869 O O . PHE A 1 98 ? 1.358 -13.908 -11.556 1.00 85.00 98 PHE A O 1
ATOM 876 N N . LYS A 1 99 ? 2.547 -12.660 -10.100 1.00 82.12 99 LYS A N 1
ATOM 877 C CA . LYS A 1 99 ? 3.811 -13.391 -10.221 1.00 82.12 99 LYS A CA 1
ATOM 878 C C . LYS A 1 99 ? 4.138 -14.074 -8.904 1.00 82.12 99 LYS A C 1
ATOM 880 O O . LYS A 1 99 ? 4.464 -13.429 -7.903 1.00 82.12 99 LYS A O 1
ATOM 885 N N . ILE A 1 100 ? 4.093 -15.399 -8.937 1.00 83.12 100 ILE A N 1
ATOM 886 C CA . ILE A 1 100 ? 4.455 -16.242 -7.806 1.00 83.12 100 ILE A CA 1
ATOM 887 C C . ILE A 1 100 ? 5.927 -16.625 -7.967 1.00 83.12 100 ILE A C 1
ATOM 889 O O . ILE A 1 100 ? 6.310 -17.343 -8.888 1.00 83.12 100 ILE A O 1
ATOM 893 N N . SER A 1 101 ? 6.760 -16.099 -7.075 1.00 82.88 101 SER A N 1
ATOM 894 C CA . SER A 1 101 ? 8.163 -16.483 -6.925 1.00 82.88 101 SER A CA 1
ATOM 895 C C . SER A 1 101 ? 8.396 -16.965 -5.496 1.00 82.88 101 SER A C 1
ATOM 897 O O . SER A 1 101 ? 7.697 -16.535 -4.576 1.00 82.88 101 SER A O 1
ATOM 899 N N . ASN A 1 102 ? 9.402 -17.815 -5.278 1.00 85.81 102 ASN A N 1
ATOM 900 C CA . ASN A 1 102 ? 9.752 -18.273 -3.926 1.00 85.81 102 ASN A CA 1
ATOM 901 C C . ASN A 1 102 ? 10.058 -17.102 -2.976 1.00 85.81 102 ASN A C 1
ATOM 903 O O . ASN A 1 102 ? 9.721 -17.158 -1.794 1.00 85.81 102 ASN A O 1
ATOM 907 N N . PHE A 1 103 ? 10.647 -16.024 -3.500 1.00 86.06 103 PHE A N 1
ATOM 908 C CA . PHE A 1 103 ? 10.888 -14.803 -2.740 1.00 86.06 103 PHE A CA 1
ATOM 909 C C . PHE A 1 103 ? 9.573 -14.109 -2.351 1.00 86.06 103 PHE A C 1
ATOM 911 O O . PHE A 1 103 ? 9.345 -13.868 -1.165 1.00 86.06 103 PHE A O 1
ATOM 918 N N . ASN A 1 104 ? 8.661 -13.884 -3.304 1.00 86.62 104 ASN A N 1
ATOM 919 C CA . ASN A 1 104 ? 7.360 -13.266 -3.025 1.00 86.62 104 ASN A CA 1
ATOM 920 C C . ASN A 1 104 ? 6.540 -14.115 -2.041 1.00 86.62 104 ASN A C 1
ATOM 922 O O . ASN A 1 104 ? 5.967 -13.578 -1.096 1.00 86.62 104 ASN A O 1
ATOM 926 N N . LEU A 1 105 ? 6.545 -15.443 -2.197 1.00 87.44 105 LEU A N 1
ATOM 927 C CA . LEU A 1 105 ? 5.889 -16.366 -1.268 1.00 87.44 105 LEU A CA 1
ATOM 928 C C . LEU A 1 105 ? 6.473 -16.271 0.144 1.00 87.44 105 LEU A C 1
ATOM 930 O O . LEU A 1 105 ? 5.712 -16.265 1.108 1.00 87.44 105 LEU A O 1
ATOM 934 N N . SER A 1 106 ? 7.797 -16.146 0.287 1.00 89.12 106 SER A N 1
ATOM 935 C CA . SER A 1 106 ? 8.433 -15.985 1.602 1.00 89.12 106 SER A CA 1
ATOM 936 C C . SER A 1 106 ? 8.022 -14.683 2.303 1.00 89.12 106 SER A C 1
ATOM 938 O O . SER A 1 106 ? 7.803 -14.677 3.516 1.00 89.12 106 SER A O 1
ATOM 940 N N . LEU A 1 107 ? 7.824 -13.599 1.543 1.00 90.25 107 LEU A N 1
ATOM 941 C CA . LEU A 1 107 ? 7.322 -12.330 2.071 1.00 90.25 107 LEU A CA 1
ATOM 942 C C . LEU A 1 107 ? 5.855 -12.427 2.484 1.00 90.25 107 LEU A C 1
ATOM 944 O O . LEU A 1 107 ? 5.498 -12.021 3.589 1.00 90.25 107 LEU A O 1
ATOM 948 N N . VAL A 1 108 ? 5.007 -13.016 1.639 1.00 90.12 108 VAL A N 1
ATOM 949 C CA . VAL A 1 108 ? 3.596 -13.270 1.969 1.00 90.12 108 VAL A CA 1
ATOM 950 C C . VAL A 1 108 ? 3.497 -14.153 3.217 1.00 90.12 108 VAL A C 1
ATOM 952 O O . VAL A 1 108 ? 2.709 -13.861 4.112 1.00 90.12 108 VAL A O 1
ATOM 955 N N . PHE A 1 109 ? 4.340 -15.178 3.332 1.00 90.00 109 PHE A N 1
ATOM 956 C CA . PHE A 1 109 ? 4.404 -16.058 4.497 1.00 90.00 109 PHE A CA 1
ATOM 957 C C . PHE A 1 109 ? 4.748 -15.296 5.785 1.00 90.00 109 PHE A C 1
ATOM 959 O O . PHE A 1 109 ? 4.044 -15.426 6.789 1.00 90.00 109 PHE A O 1
ATOM 966 N N . LEU A 1 110 ? 5.771 -14.436 5.747 1.00 91.19 110 LEU A N 1
ATOM 967 C CA . LEU A 1 110 ? 6.136 -13.562 6.865 1.00 91.19 110 LEU A CA 1
ATOM 968 C C . LEU A 1 110 ? 4.965 -12.652 7.277 1.00 91.19 110 LEU A C 1
ATOM 970 O O . LEU A 1 110 ? 4.674 -12.500 8.464 1.00 91.19 110 LEU A O 1
ATOM 974 N N . LEU A 1 111 ? 4.237 -12.095 6.309 1.00 91.25 111 LEU A N 1
ATOM 975 C CA . LEU A 1 111 ? 3.073 -11.246 6.573 1.00 91.25 111 LEU A CA 1
ATOM 976 C C . LEU A 1 111 ? 1.897 -12.006 7.173 1.00 91.25 111 LEU A C 1
ATOM 978 O O . LEU A 1 111 ? 1.205 -11.469 8.035 1.00 91.25 111 LEU A O 1
ATOM 982 N N . VAL A 1 112 ? 1.677 -13.254 6.763 1.00 89.88 112 VAL A N 1
ATOM 983 C CA . VAL A 1 112 ? 0.650 -14.116 7.357 1.00 89.88 112 VAL A CA 1
ATOM 984 C C . VAL A 1 112 ? 0.983 -14.422 8.820 1.00 89.88 112 VAL A C 1
ATOM 986 O O . VAL A 1 112 ? 0.089 -14.360 9.664 1.00 89.88 112 VAL A O 1
ATOM 989 N N . ILE A 1 113 ? 2.259 -14.645 9.160 1.00 89.75 113 ILE A N 1
ATOM 990 C CA . ILE A 1 113 ? 2.694 -14.796 10.561 1.00 89.75 113 ILE A CA 1
ATOM 991 C C . ILE A 1 113 ? 2.420 -13.514 11.355 1.00 89.75 113 ILE A C 1
ATOM 993 O O . ILE A 1 113 ? 1.825 -13.572 12.435 1.00 89.75 113 ILE A O 1
ATOM 997 N N . PHE A 1 114 ? 2.798 -12.349 10.817 1.00 89.31 114 PHE A N 1
ATOM 998 C CA . PHE A 1 114 ? 2.506 -11.072 11.471 1.00 89.31 114 PHE A CA 1
ATOM 999 C C . PHE A 1 114 ? 0.999 -10.863 11.657 1.00 89.31 114 PHE A C 1
ATOM 1001 O O . PHE A 1 114 ? 0.566 -10.490 12.745 1.00 89.31 114 PHE A O 1
ATOM 1008 N N . ASN A 1 115 ? 0.183 -11.174 10.649 1.00 89.00 115 ASN A N 1
ATOM 1009 C CA . ASN A 1 115 ? -1.278 -11.115 10.723 1.00 89.00 115 ASN A CA 1
ATOM 1010 C C . ASN A 1 115 ? -1.849 -11.980 11.852 1.00 89.00 115 ASN A C 1
ATOM 1012 O O . ASN A 1 115 ? -2.710 -11.519 12.605 1.00 89.00 115 ASN A O 1
ATOM 1016 N N . LEU A 1 116 ? -1.361 -13.215 11.999 1.00 88.38 116 LEU A N 1
ATOM 1017 C CA . LEU A 1 116 ? -1.772 -14.112 13.081 1.00 88.38 116 LEU A CA 1
ATOM 1018 C C . LEU A 1 116 ? -1.433 -13.518 14.454 1.00 88.38 116 LEU A C 1
ATOM 1020 O O . LEU A 1 116 ? -2.288 -13.501 15.343 1.00 88.38 116 LEU A O 1
ATOM 1024 N N . PHE A 1 117 ? -0.226 -12.965 14.608 1.00 87.56 117 PHE A N 1
ATOM 1025 C CA . PHE A 1 117 ? 0.170 -12.269 15.832 1.00 87.56 117 PHE A CA 1
ATOM 1026 C C . PHE A 1 117 ? -0.739 -11.065 16.125 1.00 87.56 117 PHE A C 1
ATOM 1028 O O . PHE A 1 117 ? -1.228 -10.911 17.246 1.00 87.56 117 PHE A O 1
ATOM 1035 N N . PHE A 1 118 ? -1.046 -10.241 15.119 1.00 84.69 118 PHE A N 1
ATOM 1036 C CA . PHE A 1 118 ? -1.930 -9.090 15.302 1.00 84.69 118 PHE A CA 1
ATOM 1037 C C . PHE A 1 118 ? -3.341 -9.491 15.699 1.00 84.69 118 PHE A C 1
ATOM 1039 O O . PHE A 1 118 ? -3.903 -8.889 16.614 1.00 84.69 118 PHE A O 1
ATOM 1046 N N . LEU A 1 119 ? -3.917 -10.508 15.063 1.00 85.19 119 LEU A N 1
ATOM 1047 C CA . LEU A 1 119 ? -5.249 -10.988 15.424 1.00 85.19 119 LEU A CA 1
ATOM 1048 C C . LEU A 1 119 ? -5.290 -11.558 16.837 1.00 85.19 119 LEU A C 1
ATOM 1050 O O . LEU A 1 119 ? -6.272 -11.332 17.545 1.00 85.19 119 LEU A O 1
ATOM 1054 N N . PHE A 1 120 ? -4.219 -12.217 17.282 1.00 85.06 120 PHE A N 1
ATOM 1055 C CA . PHE A 1 120 ? -4.089 -12.664 18.664 1.00 85.06 120 PHE A CA 1
ATOM 1056 C C . PHE A 1 120 ? -4.098 -11.484 19.651 1.00 85.06 120 PHE A C 1
ATOM 1058 O O . PHE A 1 120 ? -4.880 -11.482 20.604 1.00 85.06 120 PHE A O 1
ATOM 1065 N N . VAL A 1 121 ? -3.311 -10.434 19.386 1.00 83.44 121 VAL A N 1
ATOM 1066 C CA . VAL A 1 121 ? -3.309 -9.208 20.206 1.00 83.44 121 VAL A CA 1
ATOM 1067 C C . VAL A 1 121 ? -4.692 -8.543 20.209 1.00 83.44 121 VAL A C 1
ATOM 1069 O O . VAL A 1 121 ? -5.198 -8.164 21.267 1.00 83.44 121 VAL A O 1
ATOM 1072 N N . CYS A 1 122 ? -5.341 -8.448 19.044 1.00 79.94 122 CYS A N 1
ATOM 1073 C CA . CYS A 1 122 ? -6.686 -7.883 18.914 1.00 79.94 122 CYS A CA 1
ATOM 1074 C C . CYS A 1 122 ? -7.718 -8.673 19.722 1.00 79.94 122 CYS A C 1
ATOM 1076 O O . CYS A 1 122 ? -8.555 -8.072 20.393 1.00 79.94 122 CYS A O 1
ATOM 1078 N N . LYS A 1 123 ? -7.647 -10.008 19.687 1.00 78.62 123 LYS A N 1
ATOM 1079 C CA . LYS A 1 123 ? -8.532 -10.889 20.452 1.00 78.62 123 LYS A CA 1
ATOM 1080 C C . LYS A 1 123 ? -8.400 -10.623 21.946 1.00 78.62 123 LYS A C 1
ATOM 1082 O O . LYS A 1 123 ? -9.411 -10.358 22.593 1.00 78.62 123 LYS A O 1
ATOM 1087 N N . ASN A 1 124 ? -7.178 -10.593 22.469 1.00 77.38 124 ASN A N 1
ATOM 1088 C CA . ASN A 1 124 ? -6.946 -10.368 23.895 1.00 77.38 124 ASN A CA 1
ATOM 1089 C C . ASN A 1 124 ? -7.434 -8.984 24.343 1.00 77.38 124 ASN A C 1
ATOM 1091 O O . ASN A 1 124 ? -8.103 -8.868 25.365 1.00 77.38 124 ASN A O 1
ATOM 1095 N N . LEU A 1 125 ? -7.189 -7.940 23.547 1.00 72.69 125 LEU A N 1
ATOM 1096 C CA . LEU A 1 125 ? -7.667 -6.591 23.863 1.00 72.69 125 LEU A CA 1
ATOM 1097 C C . LEU A 1 125 ? -9.190 -6.461 23.768 1.00 72.69 125 LEU A C 1
ATOM 1099 O O . LEU A 1 125 ? -9.800 -5.779 24.590 1.00 72.69 125 LEU A O 1
ATOM 1103 N N . SER A 1 126 ? -9.816 -7.139 22.803 1.00 66.56 126 SER A N 1
ATOM 1104 C CA . SER A 1 126 ? -11.273 -7.125 22.643 1.00 66.56 126 SER A CA 1
ATOM 1105 C C . SER A 1 126 ? -12.003 -7.727 23.841 1.00 66.56 126 SER A C 1
ATOM 1107 O O . SER A 1 126 ? -13.028 -7.188 24.252 1.00 66.56 126 SER A O 1
ATOM 1109 N N . ILE A 1 127 ? -11.432 -8.780 24.437 1.00 60.34 127 ILE A N 1
ATOM 1110 C CA . ILE A 1 127 ? -11.959 -9.442 25.635 1.00 60.34 127 ILE A CA 1
ATOM 1111 C C . ILE A 1 127 ? -11.872 -8.509 26.847 1.00 60.34 127 ILE A C 1
ATOM 1113 O O . ILE A 1 127 ? -12.791 -8.461 27.656 1.00 60.34 127 ILE A O 1
ATOM 1117 N N . ILE A 1 128 ? -10.783 -7.743 26.962 1.00 55.00 128 ILE A N 1
ATOM 1118 C CA . ILE A 1 128 ? -10.550 -6.856 28.110 1.00 55.00 128 ILE A CA 1
ATOM 1119 C C . ILE A 1 128 ? -11.453 -5.620 28.051 1.00 55.00 128 ILE A C 1
ATOM 1121 O O . ILE A 1 128 ? -11.875 -5.117 29.089 1.00 55.00 128 ILE A O 1
ATOM 1125 N N . GLN A 1 129 ? -11.727 -5.100 26.852 1.00 57.59 129 GLN A N 1
ATOM 1126 C CA . GLN A 1 129 ? -12.340 -3.781 26.715 1.00 57.59 129 GLN A CA 1
ATOM 1127 C C . GLN A 1 129 ? -13.775 -3.783 26.197 1.00 57.59 129 GLN A C 1
ATOM 1129 O O . GLN A 1 129 ? -14.360 -2.720 26.239 1.00 57.59 129 GLN A O 1
ATOM 1134 N N . ASN A 1 130 ? -14.374 -4.881 25.718 1.00 50.81 130 ASN A N 1
ATOM 1135 C CA . ASN A 1 130 ? -15.782 -4.949 25.253 1.00 50.81 130 ASN A CA 1
ATOM 1136 C C . ASN A 1 130 ? -16.258 -3.868 24.237 1.00 50.81 130 ASN A C 1
ATOM 1138 O O . ASN A 1 130 ? -17.422 -3.870 23.847 1.00 50.81 130 ASN A O 1
ATOM 1142 N N . PHE A 1 131 ? -15.393 -2.965 23.757 1.00 53.41 131 PHE A N 1
ATOM 1143 C CA . PHE A 1 131 ? -15.795 -1.722 23.076 1.00 53.41 131 PHE A CA 1
ATOM 1144 C C . PHE A 1 131 ? -15.360 -1.627 21.607 1.00 53.41 131 PHE A C 1
ATOM 1146 O O . PHE A 1 131 ? -15.486 -0.568 20.986 1.00 53.41 131 PHE A O 1
ATOM 1153 N N . VAL A 1 132 ? -14.859 -2.709 21.007 1.00 60.16 132 VAL A N 1
ATOM 1154 C CA . VAL A 1 132 ? -14.483 -2.680 19.587 1.00 60.16 132 VAL A CA 1
ATOM 1155 C C . VAL A 1 132 ? -15.722 -2.908 18.720 1.00 60.16 132 VAL A C 1
ATOM 1157 O O . VAL A 1 132 ? -16.312 -3.990 18.722 1.00 60.16 132 VAL A O 1
ATOM 1160 N N . ARG A 1 133 ? -16.115 -1.872 17.966 1.00 70.06 133 ARG A N 1
ATOM 1161 C CA . ARG A 1 133 ? -17.187 -1.956 16.963 1.00 70.06 133 ARG A CA 1
ATOM 1162 C C . ARG A 1 133 ? -16.817 -2.966 15.878 1.00 70.06 133 ARG A C 1
ATOM 1164 O O . ARG A 1 133 ? -15.660 -3.043 15.467 1.00 70.06 133 ARG A O 1
ATOM 1171 N N . LEU A 1 134 ? -17.815 -3.687 15.379 1.00 74.12 134 LEU A N 1
ATOM 1172 C CA . LEU A 1 134 ? -17.648 -4.701 14.337 1.00 74.12 134 LEU A CA 1
ATOM 1173 C C . LEU A 1 134 ? -16.996 -4.137 13.065 1.00 74.12 134 LEU A C 1
ATOM 1175 O O . LEU A 1 134 ? -16.127 -4.776 12.479 1.00 74.12 134 LEU A O 1
ATOM 1179 N N . ASP A 1 135 ? -17.322 -2.894 12.716 1.00 76.31 135 ASP A N 1
ATOM 1180 C CA . ASP A 1 135 ? -16.716 -2.142 11.613 1.00 76.31 135 ASP A CA 1
ATOM 1181 C C . ASP A 1 135 ? -15.179 -2.055 11.712 1.00 76.31 135 ASP A C 1
ATOM 1183 O O . ASP A 1 135 ? -14.478 -2.049 10.699 1.00 76.31 135 ASP A O 1
ATOM 1187 N N . TYR A 1 136 ? -14.624 -2.009 12.931 1.00 80.38 136 TYR A N 1
ATOM 1188 C CA . TYR A 1 136 ? -13.175 -1.923 13.130 1.00 80.38 136 TYR A CA 1
ATOM 1189 C C . TYR A 1 136 ? -12.514 -3.261 12.806 1.00 80.38 136 TYR A C 1
ATOM 1191 O O . TYR A 1 136 ? -11.479 -3.296 12.140 1.00 80.38 136 TYR A O 1
ATOM 1199 N N . PHE A 1 137 ? -13.126 -4.364 13.249 1.00 79.50 137 PHE A N 1
ATOM 1200 C CA . PHE A 1 137 ? -12.688 -5.702 12.863 1.00 79.50 137 PHE A CA 1
ATOM 1201 C C . PHE A 1 137 ? -12.841 -5.913 11.366 1.00 79.50 137 PHE A C 1
ATOM 1203 O O . PHE A 1 137 ? -11.947 -6.487 10.755 1.00 79.50 137 PHE A O 1
ATOM 1210 N N . PHE A 1 138 ? -13.902 -5.379 10.761 1.00 83.06 138 PHE A N 1
ATOM 1211 C CA . PHE A 1 138 ? -14.074 -5.436 9.317 1.00 83.06 138 PHE A CA 1
ATOM 1212 C C . PHE A 1 138 ? -12.927 -4.775 8.564 1.00 83.06 138 PHE A C 1
ATOM 1214 O O . PHE A 1 138 ? -12.326 -5.389 7.681 1.00 83.06 138 PHE A O 1
ATOM 1221 N N . ALA A 1 139 ? -12.554 -3.563 8.971 1.00 87.44 139 ALA A N 1
ATOM 1222 C CA . ALA A 1 139 ? -11.402 -2.887 8.399 1.00 87.44 139 ALA A CA 1
ATOM 1223 C C . ALA A 1 139 ? -10.106 -3.689 8.609 1.00 87.44 139 ALA A C 1
ATOM 1225 O O . ALA A 1 139 ? -9.321 -3.849 7.679 1.00 87.44 139 ALA A O 1
ATOM 1226 N N . LEU A 1 140 ? -9.887 -4.224 9.814 1.00 85.81 140 LEU A N 1
ATOM 1227 C CA . LEU A 1 140 ? -8.671 -4.962 10.159 1.00 85.81 140 LEU A CA 1
ATOM 1228 C C . LEU A 1 140 ? -8.511 -6.254 9.348 1.00 85.81 140 LEU A C 1
ATOM 1230 O O . LEU A 1 140 ? -7.414 -6.543 8.879 1.00 85.81 140 LEU A O 1
ATOM 1234 N N . LEU A 1 141 ? -9.599 -6.996 9.159 1.00 85.50 141 LEU A N 1
ATOM 1235 C CA . LEU A 1 141 ? -9.605 -8.276 8.454 1.00 85.50 141 LEU A CA 1
ATOM 1236 C C . LEU A 1 141 ? -9.429 -8.121 6.947 1.00 85.50 141 LEU A C 1
ATOM 1238 O O . LEU A 1 141 ? -8.675 -8.865 6.320 1.00 85.50 141 LEU A O 1
ATOM 1242 N N . ASN A 1 142 ? -10.062 -7.104 6.362 1.00 88.75 142 ASN A N 1
ATOM 1243 C CA . ASN A 1 142 ? -9.774 -6.753 4.978 1.00 88.75 142 ASN A CA 1
ATOM 1244 C C . ASN A 1 142 ? -8.298 -6.368 4.834 1.00 88.75 142 ASN A C 1
ATOM 1246 O O . ASN A 1 142 ? -7.606 -6.884 3.963 1.00 88.75 142 ASN A O 1
ATOM 1250 N N . LEU A 1 143 ? -7.771 -5.544 5.738 1.00 89.50 143 LEU A N 1
ATOM 1251 C CA . LEU A 1 143 ? -6.376 -5.121 5.684 1.00 89.50 143 LEU A CA 1
ATOM 1252 C C . LEU A 1 143 ? -5.411 -6.323 5.774 1.00 89.50 143 LEU A C 1
ATOM 1254 O O . LEU A 1 143 ? -4.464 -6.383 4.992 1.00 89.50 143 LEU A O 1
ATOM 1258 N N . SER A 1 144 ? -5.684 -7.322 6.625 1.00 86.31 144 SER A N 1
ATOM 1259 C CA . SER A 1 144 ? -4.872 -8.549 6.690 1.00 86.31 144 SER A CA 1
ATOM 1260 C C . SER A 1 144 ? -4.908 -9.389 5.411 1.00 86.31 144 SER A C 1
ATOM 1262 O O . SER A 1 144 ? -3.906 -10.024 5.088 1.00 86.31 144 SER A O 1
ATOM 1264 N N . ASN A 1 145 ? -6.025 -9.385 4.676 1.00 86.88 145 ASN A N 1
ATOM 1265 C CA . ASN A 1 145 ? -6.175 -10.161 3.443 1.00 86.88 145 ASN A CA 1
ATOM 1266 C C . ASN A 1 145 ? -5.576 -9.449 2.221 1.00 86.88 145 ASN A C 1
ATOM 1268 O O . ASN A 1 145 ? -4.964 -10.105 1.384 1.00 86.88 145 ASN A O 1
ATOM 1272 N N . PHE A 1 146 ? -5.729 -8.125 2.112 1.00 90.19 146 PHE A N 1
ATOM 1273 C CA . PHE A 1 146 ? -5.286 -7.372 0.930 1.00 90.19 146 PHE A CA 1
ATOM 1274 C C . PHE A 1 146 ? -3.813 -6.965 0.971 1.00 90.19 146 PHE A C 1
ATOM 1276 O O . PHE A 1 146 ? -3.186 -6.895 -0.083 1.00 90.19 146 PHE A O 1
ATOM 1283 N N . LEU A 1 147 ? -3.226 -6.734 2.151 1.00 90.50 147 LEU A N 1
ATOM 1284 C CA . LEU A 1 147 ? -1.809 -6.361 2.238 1.00 90.50 147 LEU A CA 1
ATOM 1285 C C . LEU A 1 147 ? -0.848 -7.398 1.627 1.00 90.50 147 LEU A C 1
ATOM 1287 O O . LEU A 1 147 ? 0.042 -6.988 0.882 1.00 90.50 147 LEU A O 1
ATOM 1291 N N . PRO A 1 148 ? -0.995 -8.715 1.875 1.00 89.44 148 PRO A N 1
ATOM 1292 C CA . PRO A 1 148 ? -0.114 -9.707 1.266 1.00 89.44 148 PRO A CA 1
ATOM 1293 C C . PRO A 1 148 ? -0.203 -9.741 -0.268 1.00 89.44 148 PRO A C 1
ATOM 1295 O O . PRO A 1 148 ? 0.790 -10.044 -0.925 1.00 89.44 148 PRO A O 1
ATOM 1298 N N . LEU A 1 149 ? -1.350 -9.369 -0.854 1.00 89.81 149 LEU A N 1
ATOM 1299 C CA . LEU A 1 149 ? -1.536 -9.356 -2.311 1.00 89.81 149 LEU A CA 1
ATOM 1300 C C . LEU A 1 149 ? -0.632 -8.341 -3.021 1.00 89.81 149 LEU A C 1
ATOM 1302 O O . LEU A 1 149 ? -0.312 -8.543 -4.191 1.00 89.81 149 LEU A O 1
ATOM 1306 N N . ILE A 1 150 ? -0.171 -7.293 -2.325 1.00 91.62 150 ILE A N 1
ATOM 1307 C CA . ILE A 1 150 ? 0.748 -6.291 -2.892 1.00 91.62 150 ILE A CA 1
ATOM 1308 C C . ILE A 1 150 ? 2.034 -6.961 -3.407 1.00 91.62 150 ILE A C 1
ATOM 1310 O O . ILE A 1 150 ? 2.535 -6.602 -4.470 1.00 91.62 150 ILE A O 1
ATOM 1314 N N . PHE A 1 151 ? 2.545 -7.967 -2.692 1.00 90.81 151 PHE A N 1
ATOM 1315 C CA . PHE A 1 151 ? 3.800 -8.650 -3.035 1.00 90.81 151 PHE A CA 1
ATOM 1316 C C . PHE A 1 151 ? 3.669 -9.618 -4.208 1.00 90.81 151 PHE A C 1
ATOM 1318 O O . PHE A 1 151 ? 4.675 -10.040 -4.767 1.00 90.81 151 PHE A O 1
ATOM 1325 N N . LEU A 1 152 ? 2.441 -9.979 -4.581 1.00 88.75 152 LEU A N 1
ATOM 1326 C CA . LEU A 1 152 ? 2.178 -10.888 -5.693 1.00 88.75 152 LEU A CA 1
ATOM 1327 C C . LEU A 1 152 ? 1.893 -10.134 -7.000 1.00 88.75 152 LEU A C 1
ATOM 1329 O O . LEU A 1 152 ? 1.878 -10.761 -8.056 1.00 88.75 152 LEU A O 1
ATOM 1333 N N . ALA A 1 153 ? 1.658 -8.819 -6.957 1.00 90.44 153 ALA A N 1
ATOM 1334 C CA . ALA A 1 153 ? 1.248 -8.030 -8.117 1.00 90.44 153 ALA A CA 1
ATOM 1335 C C . ALA A 1 153 ? 2.373 -7.878 -9.160 1.00 90.44 153 ALA A C 1
ATOM 1337 O O . ALA A 1 153 ? 3.413 -7.292 -8.877 1.00 90.44 153 ALA A O 1
ATOM 1338 N N . ASN A 1 154 ? 2.139 -8.351 -10.387 1.00 88.12 154 ASN A N 1
ATOM 1339 C CA . ASN A 1 154 ? 3.108 -8.319 -11.490 1.00 88.12 154 ASN A CA 1
ATOM 1340 C C . ASN A 1 154 ? 2.931 -7.124 -12.437 1.00 88.12 154 ASN A C 1
ATOM 1342 O O . ASN A 1 154 ? 3.899 -6.656 -13.032 1.00 88.12 154 ASN A O 1
ATOM 1346 N N . THR A 1 155 ? 1.698 -6.644 -12.611 1.00 90.00 155 THR A N 1
ATOM 1347 C CA . THR A 1 155 ? 1.429 -5.509 -13.505 1.00 90.00 155 THR A CA 1
ATOM 1348 C C . THR A 1 155 ? 1.334 -4.197 -12.729 1.00 90.00 155 THR A C 1
ATOM 1350 O O . THR A 1 155 ? 0.823 -4.175 -11.605 1.00 90.00 155 THR A O 1
ATOM 1353 N N . LEU A 1 156 ? 1.773 -3.088 -13.337 1.00 89.56 156 LEU A N 1
ATOM 1354 C CA . LEU A 1 156 ? 1.712 -1.743 -12.746 1.00 89.56 156 LEU A CA 1
ATOM 1355 C C . LEU A 1 156 ? 0.285 -1.383 -12.297 1.00 89.56 156 LEU A C 1
ATOM 1357 O O . LEU A 1 156 ? 0.087 -0.833 -11.214 1.00 89.56 156 LEU A O 1
ATOM 1361 N N . PHE A 1 157 ? -0.721 -1.739 -13.105 1.00 89.00 157 PHE A N 1
ATOM 1362 C CA . PHE A 1 157 ? -2.129 -1.458 -12.812 1.00 89.00 157 PHE A CA 1
ATOM 1363 C C . PHE A 1 157 ? -2.657 -2.250 -11.621 1.00 89.00 157 PHE A C 1
ATOM 1365 O O . PHE A 1 157 ? -3.266 -1.670 -10.723 1.00 89.00 157 PHE A O 1
ATOM 1372 N N . THR A 1 158 ? -2.409 -3.562 -11.578 1.00 90.88 158 THR A N 1
ATOM 1373 C CA . THR A 1 158 ? -2.837 -4.396 -10.443 1.00 90.88 158 THR A CA 1
ATOM 1374 C C . THR A 1 158 ? -2.172 -3.952 -9.158 1.00 90.88 158 THR A C 1
ATOM 1376 O O . THR A 1 158 ? -2.810 -3.898 -8.111 1.00 90.88 158 THR A O 1
ATOM 1379 N N . PHE A 1 159 ? -0.896 -3.584 -9.256 1.00 89.94 159 PHE A N 1
ATOM 1380 C CA . PHE A 1 159 ? -0.146 -3.046 -8.143 1.00 89.94 159 PHE A CA 1
ATOM 1381 C C . PHE A 1 159 ? -0.794 -1.759 -7.606 1.00 89.94 159 PHE A C 1
ATOM 1383 O O . PHE A 1 159 ? -1.101 -1.677 -6.415 1.00 89.94 159 PHE A O 1
ATOM 1390 N N . LEU A 1 160 ? -1.072 -0.788 -8.482 1.00 91.50 160 LEU A N 1
ATOM 1391 C CA . LEU A 1 160 ? -1.692 0.473 -8.087 1.00 91.50 160 LEU A CA 1
ATOM 1392 C C . LEU A 1 160 ? -3.084 0.267 -7.487 1.00 91.50 160 LEU A C 1
ATOM 1394 O O . LEU A 1 160 ? -3.407 0.855 -6.457 1.00 91.50 160 LEU A O 1
ATOM 1398 N N . PHE A 1 161 ? -3.890 -0.598 -8.102 1.00 93.31 161 PHE A N 1
ATOM 1399 C CA . PHE A 1 161 ? -5.230 -0.905 -7.623 1.00 93.31 161 PHE A CA 1
ATOM 1400 C C . PHE A 1 161 ? -5.209 -1.479 -6.204 1.00 93.31 161 PHE A C 1
ATOM 1402 O O . PHE A 1 161 ? -5.919 -0.978 -5.334 1.00 93.31 161 PHE A O 1
ATOM 1409 N N . ILE A 1 162 ? -4.375 -2.494 -5.944 1.00 92.94 162 ILE A N 1
ATOM 1410 C CA . ILE A 1 162 ? -4.280 -3.107 -4.612 1.00 92.94 162 ILE A CA 1
ATOM 1411 C C . ILE A 1 162 ? -3.775 -2.078 -3.596 1.00 92.94 162 ILE A C 1
ATOM 1413 O O . ILE A 1 162 ? -4.294 -2.006 -2.482 1.00 92.94 162 ILE A O 1
ATOM 1417 N N . LEU A 1 163 ? -2.800 -1.250 -3.976 1.00 91.56 163 LEU A N 1
ATOM 1418 C CA . LEU A 1 163 ? -2.252 -0.232 -3.090 1.00 91.56 163 LEU A CA 1
ATOM 1419 C C . LEU A 1 163 ? -3.307 0.820 -2.710 1.00 91.56 163 LEU A C 1
ATOM 1421 O O . LEU A 1 163 ? -3.456 1.126 -1.524 1.00 91.56 163 LEU A O 1
ATOM 1425 N N . GLU A 1 164 ? -4.076 1.341 -3.669 1.00 92.94 164 GLU A N 1
ATOM 1426 C CA . GLU A 1 164 ? -5.175 2.267 -3.363 1.00 92.94 164 GLU A CA 1
ATOM 1427 C C . GLU A 1 164 ? -6.303 1.600 -2.585 1.00 92.94 164 GLU A C 1
ATOM 1429 O O . GLU A 1 164 ? -6.873 2.188 -1.669 1.00 92.94 164 GLU A O 1
ATOM 1434 N N . PHE A 1 165 ? -6.599 0.337 -2.867 1.00 93.12 165 PHE A N 1
ATOM 1435 C CA . PHE A 1 165 ? -7.602 -0.380 -2.098 1.00 93.12 165 PHE A CA 1
ATOM 1436 C C . PHE A 1 165 ? -7.198 -0.509 -0.619 1.00 93.12 165 PHE A C 1
ATOM 1438 O O . PHE A 1 165 ? -8.004 -0.275 0.286 1.00 93.12 165 PHE A O 1
ATOM 1445 N N . VAL A 1 166 ? -5.920 -0.789 -0.352 1.00 92.56 166 VAL A N 1
ATOM 1446 C CA . VAL A 1 166 ? -5.363 -0.787 1.006 1.00 92.56 166 VAL A CA 1
ATOM 1447 C C . VAL A 1 166 ? -5.414 0.612 1.631 1.00 92.56 166 VAL A C 1
ATOM 1449 O O . VAL A 1 166 ? -5.763 0.724 2.809 1.00 92.56 166 VAL A O 1
ATOM 1452 N N . SER A 1 167 ? -5.114 1.676 0.876 1.00 90.94 167 SER A N 1
ATOM 1453 C CA . SER A 1 167 ? -5.171 3.059 1.379 1.00 90.94 167 SER A CA 1
ATOM 1454 C C . SER A 1 167 ? -6.593 3.432 1.831 1.00 90.94 167 SER A C 1
ATOM 1456 O O . SER A 1 167 ? -6.773 3.973 2.927 1.00 90.94 167 SER A O 1
ATOM 1458 N N . VAL A 1 168 ? -7.611 3.025 1.065 1.00 92.56 168 VAL A N 1
ATOM 1459 C CA . VAL A 1 168 ? -9.031 3.206 1.398 1.00 92.56 168 VAL A CA 1
ATOM 1460 C C . VAL A 1 168 ? -9.422 2.419 2.649 1.00 92.56 168 VAL A C 1
ATOM 1462 O O . VAL A 1 168 ? -10.088 2.969 3.527 1.00 92.56 168 VAL A O 1
ATOM 1465 N N . ILE A 1 169 ? -8.986 1.161 2.795 1.00 91.94 169 ILE A N 1
ATOM 1466 C CA . ILE A 1 169 ? -9.274 0.367 4.005 1.00 91.94 169 ILE A CA 1
ATOM 1467 C C . ILE A 1 169 ? -8.633 1.001 5.246 1.00 91.94 169 ILE A C 1
ATOM 1469 O O . ILE A 1 169 ? -9.251 1.038 6.313 1.00 91.94 169 ILE A O 1
ATOM 1473 N N . VAL A 1 170 ? -7.410 1.523 5.129 1.00 90.31 170 VAL A N 1
ATOM 1474 C CA . VAL A 1 170 ? -6.720 2.221 6.227 1.00 90.31 170 VAL A CA 1
ATOM 1475 C C . VAL A 1 170 ? -7.462 3.497 6.604 1.00 90.31 170 VAL A C 1
ATOM 1477 O O . VAL A 1 170 ? -7.698 3.743 7.789 1.00 90.31 170 VAL A O 1
ATOM 1480 N N . PHE A 1 171 ? -7.897 4.278 5.616 1.00 90.69 171 PHE A N 1
ATOM 1481 C CA . PHE A 1 171 ? -8.721 5.455 5.859 1.00 90.69 171 PHE A CA 1
ATOM 1482 C C . PHE A 1 171 ? -10.051 5.084 6.530 1.00 90.69 171 PHE A C 1
ATOM 1484 O O . PHE A 1 171 ? -10.421 5.675 7.543 1.00 90.69 171 PHE A O 1
ATOM 1491 N N . TYR A 1 172 ? -10.735 4.043 6.053 1.00 89.81 172 TYR A N 1
ATOM 1492 C CA . TYR A 1 172 ? -11.957 3.543 6.681 1.00 89.81 172 TYR A CA 1
ATOM 1493 C C . TYR A 1 172 ? -11.711 3.102 8.131 1.00 89.81 172 TYR A C 1
ATOM 1495 O O . TYR A 1 172 ? -12.463 3.473 9.033 1.00 89.81 172 TYR A O 1
ATOM 1503 N N . LYS A 1 173 ? -10.607 2.398 8.401 1.00 87.75 173 LYS A N 1
ATOM 1504 C CA . LYS A 1 173 ? -10.203 2.020 9.761 1.00 87.75 173 LYS A CA 1
ATOM 1505 C C . LYS A 1 173 ? -10.068 3.241 10.671 1.00 87.75 173 LYS A C 1
ATOM 1507 O O . LYS A 1 173 ? -10.506 3.216 11.820 1.00 87.75 173 LYS A O 1
ATOM 1512 N N . PHE A 1 174 ? -9.458 4.306 10.170 1.00 86.19 174 PHE A N 1
ATOM 1513 C CA . PHE A 1 174 ? -9.301 5.567 10.881 1.00 86.19 174 PHE A CA 1
ATOM 1514 C C . PHE A 1 174 ? -10.643 6.254 11.154 1.00 86.19 174 PHE A C 1
ATOM 1516 O O . PHE A 1 174 ? -10.891 6.690 12.284 1.00 86.19 174 PHE A O 1
ATOM 1523 N N . VAL A 1 175 ? -11.556 6.239 10.181 1.00 85.12 175 VAL A N 1
ATOM 1524 C CA . VAL A 1 175 ? -12.936 6.716 10.353 1.00 85.12 175 VAL A CA 1
ATOM 1525 C C . VAL A 1 175 ? -13.663 5.938 11.460 1.00 85.12 175 VAL A C 1
ATOM 1527 O O . VAL A 1 175 ? -14.307 6.517 12.334 1.00 85.12 175 VAL A O 1
ATOM 1530 N N . VAL A 1 176 ? -13.523 4.616 11.474 1.00 79.88 176 VAL A N 1
ATOM 1531 C CA . VAL A 1 176 ? -14.199 3.746 12.446 1.00 79.88 176 VAL A CA 1
ATOM 1532 C C . VAL A 1 176 ? -13.541 3.776 13.825 1.00 79.88 176 VAL A C 1
ATOM 1534 O O . VAL A 1 176 ? -14.208 3.566 14.836 1.00 79.88 176 VAL A O 1
ATOM 1537 N N . SER A 1 177 ? -12.252 4.110 13.900 1.00 75.44 177 SER A N 1
ATOM 1538 C CA . SER A 1 177 ? -11.511 4.215 15.162 1.00 75.44 177 SER A CA 1
ATOM 1539 C C . SER A 1 177 ? -11.980 5.351 16.083 1.00 75.44 177 SER A C 1
ATOM 1541 O O . SER A 1 177 ? -11.347 5.570 17.118 1.00 75.44 177 SER A O 1
ATOM 1543 N N . LYS A 1 178 ? -13.077 6.056 15.732 1.00 65.38 178 LYS A N 1
ATOM 1544 C CA . LYS A 1 178 ? -13.728 7.101 16.533 1.00 65.38 178 LYS A CA 1
ATOM 1545 C C . LYS A 1 178 ? -13.797 6.701 18.004 1.00 65.38 178 LYS A C 1
ATOM 1547 O O . LYS A 1 178 ? -14.643 5.921 18.424 1.00 65.38 178 LYS A O 1
ATOM 1552 N N . VAL A 1 179 ? -12.883 7.318 18.750 1.00 49.25 179 VAL A N 1
ATOM 1553 C CA . VAL A 1 179 ? -13.009 7.768 20.133 1.00 49.25 179 VAL A CA 1
ATOM 1554 C C . VAL A 1 179 ? -13.683 6.746 21.053 1.00 49.25 179 VAL A C 1
ATOM 1556 O O . VAL A 1 179 ? -14.889 6.767 21.280 1.00 49.25 179 VAL A O 1
ATOM 1559 N N . TRP A 1 180 ? -12.839 5.933 21.689 1.00 45.31 180 TRP A N 1
ATOM 1560 C CA . TRP A 1 180 ? -13.088 5.125 22.893 1.00 45.31 180 TRP A CA 1
ATOM 1561 C C . TRP A 1 180 ? -13.537 5.940 24.133 1.00 45.31 180 TRP A C 1
ATOM 1563 O O . TRP A 1 180 ? -13.210 5.595 25.265 1.00 45.31 180 TRP A O 1
ATOM 1573 N N . LYS A 1 181 ? -14.224 7.075 23.959 1.00 36.56 181 LYS A N 1
ATOM 1574 C CA . LYS A 1 181 ? -14.544 8.002 25.053 1.00 36.56 181 LYS A CA 1
ATOM 1575 C C . LYS A 1 181 ? -15.764 8.888 24.774 1.00 36.56 181 LYS A C 1
ATOM 1577 O O . LYS A 1 181 ? -15.712 10.093 24.979 1.00 36.56 181 LYS A O 1
ATOM 1582 N N . LEU A 1 182 ? -16.857 8.302 24.289 1.00 37.59 182 LEU A N 1
ATOM 1583 C CA . LEU A 1 182 ? -18.156 8.988 24.169 1.00 37.59 182 LEU A CA 1
ATOM 1584 C C . LEU A 1 182 ? -19.299 8.228 24.862 1.00 37.59 182 LEU A C 1
ATOM 1586 O O . LEU A 1 182 ? -20.459 8.521 24.617 1.00 37.59 182 LEU A O 1
ATOM 1590 N N . ASN A 1 183 ? -18.988 7.290 25.761 1.00 36.72 183 ASN A N 1
ATOM 1591 C CA . ASN A 1 183 ? -20.016 6.531 26.482 1.00 36.72 183 ASN A CA 1
ATOM 1592 C C . ASN A 1 183 ? -20.596 7.239 27.719 1.00 36.72 183 ASN A C 1
ATOM 1594 O O . ASN A 1 183 ? -21.441 6.653 28.376 1.00 36.72 183 ASN A O 1
ATOM 1598 N N . ASN A 1 184 ? -20.206 8.482 28.032 1.00 37.81 184 ASN A N 1
ATOM 1599 C CA . ASN A 1 184 ? -20.699 9.165 29.242 1.00 37.81 184 ASN A CA 1
ATOM 1600 C C . ASN A 1 184 ? -21.483 10.460 28.974 1.00 37.81 184 ASN A C 1
ATOM 1602 O O . ASN A 1 184 ? -21.699 11.233 29.901 1.00 37.81 184 ASN A O 1
ATOM 1606 N N . LEU A 1 185 ? -21.904 10.741 27.738 1.00 38.94 185 LEU A N 1
ATOM 1607 C CA . LEU A 1 185 ? -22.710 11.932 27.439 1.00 38.94 185 LEU A CA 1
ATOM 1608 C C . LEU A 1 185 ? -23.955 11.536 26.645 1.00 38.94 185 LEU A C 1
ATOM 1610 O O . LEU A 1 185 ? -24.049 11.778 25.447 1.00 38.94 185 LEU A O 1
ATOM 1614 N N . GLU A 1 186 ? -24.917 10.934 27.343 1.00 42.56 186 GLU A N 1
ATOM 1615 C CA . GLU A 1 186 ? -26.234 10.562 26.803 1.00 42.56 186 GLU A CA 1
ATOM 1616 C C . GLU A 1 186 ? -27.102 11.768 26.383 1.00 42.56 186 GLU A C 1
ATOM 1618 O O . GLU A 1 186 ? -28.137 11.576 25.761 1.00 42.56 186 GLU A O 1
ATOM 1623 N N . ASN A 1 187 ? -26.674 13.017 26.615 1.00 38.72 187 ASN A N 1
ATOM 1624 C CA . ASN A 1 187 ? -27.490 14.216 26.371 1.00 38.72 187 ASN A CA 1
ATOM 1625 C C . ASN A 1 187 ? -26.823 15.261 25.462 1.00 38.72 187 ASN A C 1
ATOM 1627 O O . ASN A 1 187 ? -26.743 16.437 25.818 1.00 38.72 187 ASN A O 1
ATOM 1631 N N . ILE A 1 188 ? -26.335 14.881 24.278 1.00 42.78 188 ILE A N 1
ATOM 1632 C CA . ILE A 1 188 ? -25.894 15.880 23.290 1.00 42.78 188 ILE A CA 1
ATOM 1633 C C . ILE A 1 188 ? -26.621 15.666 21.967 1.00 42.78 188 ILE A C 1
ATOM 1635 O O . ILE A 1 188 ? -26.361 14.712 21.239 1.00 42.78 188 ILE A O 1
ATOM 1639 N N . ASN A 1 189 ? -27.516 16.611 21.664 1.00 38.97 189 ASN A N 1
ATOM 1640 C CA . ASN A 1 189 ? -28.223 16.762 20.395 1.00 38.97 189 ASN A CA 1
ATOM 1641 C C . ASN A 1 189 ? -27.306 16.451 19.203 1.00 38.97 189 ASN A C 1
ATOM 1643 O O . ASN A 1 189 ? -26.217 17.014 19.084 1.00 38.97 189 ASN A O 1
ATOM 1647 N N . ASN A 1 190 ? -27.784 15.613 18.280 1.00 43.06 190 ASN A N 1
ATOM 1648 C CA . ASN A 1 190 ? -27.037 15.099 17.123 1.00 43.06 190 ASN A CA 1
ATOM 1649 C C . ASN A 1 190 ? -26.372 16.181 16.241 1.00 43.06 190 ASN A C 1
ATOM 1651 O O . ASN A 1 190 ? -25.428 15.883 15.514 1.00 43.06 190 ASN A O 1
ATOM 1655 N N . PHE A 1 191 ? -26.803 17.443 16.334 1.00 36.91 191 PHE A N 1
ATOM 1656 C CA . PHE A 1 191 ? -26.200 18.576 15.623 1.00 36.91 191 PHE A CA 1
ATOM 1657 C C . PHE A 1 191 ? -24.922 19.128 16.295 1.00 36.91 191 PHE A C 1
ATOM 1659 O O . PHE A 1 191 ? -24.027 19.635 15.622 1.00 36.91 191 PHE A O 1
ATOM 1666 N N . LEU A 1 192 ? -24.775 18.977 17.617 1.00 36.72 192 LEU A N 1
ATOM 1667 C CA . LEU A 1 192 ? -23.570 19.364 18.369 1.00 36.72 192 LEU A CA 1
ATOM 1668 C C . LEU A 1 192 ? -22.447 18.321 18.266 1.00 36.72 192 LEU A C 1
ATOM 1670 O O . LEU A 1 192 ? -21.291 18.630 18.541 1.00 36.72 192 LEU A O 1
ATOM 1674 N N . LEU A 1 193 ? -22.753 17.105 17.812 1.00 41.50 193 LEU A N 1
ATOM 1675 C CA . LEU A 1 193 ? -21.787 16.011 17.692 1.00 41.50 193 LEU A CA 1
ATOM 1676 C C . LEU A 1 193 ? -20.781 16.234 16.547 1.00 41.50 193 LEU A C 1
ATOM 1678 O O . LEU A 1 193 ? -19.629 15.824 16.660 1.00 41.50 193 LEU A O 1
ATOM 1682 N N . PHE A 1 194 ? -21.171 16.960 15.491 1.00 41.16 194 PHE A N 1
ATOM 1683 C CA . PHE A 1 194 ? -20.237 17.430 14.458 1.00 41.16 194 PHE A CA 1
ATOM 1684 C C . PHE A 1 194 ? -19.345 18.578 14.944 1.00 41.16 194 PHE A C 1
ATOM 1686 O O . PHE A 1 194 ? -18.193 18.669 14.529 1.00 41.16 194 PHE A O 1
ATOM 1693 N N . ARG A 1 195 ? -19.849 19.420 15.855 1.00 39.06 195 ARG A N 1
ATOM 1694 C CA . ARG A 1 195 ? -19.101 20.549 16.429 1.00 39.06 195 ARG A CA 1
ATOM 1695 C C . ARG A 1 195 ? -18.147 20.119 17.554 1.00 39.06 195 ARG A C 1
ATOM 1697 O O . ARG A 1 195 ? -17.143 20.782 17.775 1.00 39.06 195 ARG A O 1
ATOM 1704 N N . ASN A 1 196 ? -18.433 18.988 18.204 1.00 42.41 196 ASN A N 1
ATOM 1705 C CA . ASN A 1 196 ? -17.652 18.417 19.308 1.00 42.41 196 ASN A CA 1
ATOM 1706 C C . ASN A 1 196 ? -16.704 17.286 18.876 1.00 42.41 196 ASN A C 1
ATOM 1708 O O . ASN A 1 196 ? -16.164 16.576 19.729 1.00 42.41 196 ASN A O 1
ATOM 1712 N N . LEU A 1 197 ? -16.488 17.080 17.571 1.00 53.00 197 LEU A N 1
ATOM 1713 C CA . LEU A 1 197 ? -15.365 16.249 17.144 1.00 53.00 197 LEU A CA 1
ATOM 1714 C C . LEU A 1 197 ? -14.088 16.943 17.626 1.00 53.00 197 LEU A C 1
ATOM 1716 O O . LEU A 1 197 ? -13.899 18.119 17.315 1.00 53.00 197 LEU A O 1
ATOM 1720 N N . PRO A 1 198 ? -13.213 16.264 18.390 1.00 62.72 198 PRO A N 1
ATOM 1721 C CA . PRO A 1 198 ? -11.970 16.887 18.807 1.00 62.72 198 PRO A CA 1
ATOM 1722 C C . PRO A 1 198 ? -11.237 17.322 17.538 1.00 62.72 198 PRO A C 1
ATOM 1724 O O . PRO A 1 198 ? -11.051 16.496 16.645 1.00 62.72 198 PRO A O 1
ATOM 1727 N N . ASN A 1 199 ? -10.841 18.596 17.447 1.00 69.06 199 ASN A N 1
ATOM 1728 C CA . ASN A 1 199 ? -10.203 19.172 16.252 1.00 69.06 199 ASN A CA 1
ATOM 1729 C C . ASN A 1 199 ? -9.081 18.270 15.700 1.00 69.06 199 ASN A C 1
ATOM 1731 O O . ASN A 1 199 ? -8.928 18.111 14.494 1.00 69.06 199 ASN A O 1
ATOM 1735 N N . TYR A 1 200 ? -8.365 17.574 16.587 1.00 76.12 200 TYR A N 1
ATOM 1736 C CA . TYR A 1 200 ? -7.330 16.600 16.236 1.00 76.12 200 TYR A CA 1
ATOM 1737 C C . TYR A 1 200 ? -7.806 15.421 15.376 1.00 76.12 200 TYR A C 1
ATOM 1739 O O . TYR A 1 200 ? -7.035 14.925 14.564 1.00 76.12 200 TYR A O 1
ATOM 1747 N N . TYR A 1 201 ? -9.043 14.952 15.540 1.00 79.75 201 TYR A N 1
ATOM 1748 C CA . TYR A 1 201 ? -9.589 13.834 14.773 1.00 79.75 201 TYR A CA 1
ATOM 1749 C C . TYR A 1 201 ? -9.981 14.245 13.347 1.00 79.75 201 TYR A C 1
ATOM 1751 O O . TYR A 1 201 ? -9.683 13.526 12.397 1.00 79.75 201 TYR A O 1
ATOM 1759 N N . LEU A 1 202 ? -10.603 15.417 13.182 1.00 82.50 202 LEU A N 1
ATOM 1760 C CA . LEU A 1 202 ? -10.903 15.961 11.852 1.00 82.50 202 LEU A CA 1
ATOM 1761 C C . LEU A 1 202 ? -9.619 16.280 11.087 1.00 82.50 202 LEU A C 1
ATOM 1763 O O . LEU A 1 202 ? -9.494 15.876 9.932 1.00 82.50 202 LEU A O 1
ATOM 1767 N N . ASN A 1 203 ? -8.646 16.910 11.752 1.00 84.69 203 ASN A N 1
ATOM 1768 C CA . ASN A 1 203 ? -7.329 17.152 11.170 1.00 84.69 203 ASN A CA 1
ATOM 1769 C C . ASN A 1 203 ? -6.691 15.832 10.736 1.00 84.69 203 ASN A C 1
ATOM 1771 O O . ASN A 1 203 ? -6.250 15.704 9.604 1.00 84.69 203 ASN A O 1
ATOM 1775 N N . MET A 1 204 ? -6.714 14.816 11.594 1.00 87.31 204 MET A N 1
ATOM 1776 C CA . MET A 1 204 ? -6.173 13.500 11.274 1.00 87.31 204 MET A CA 1
ATOM 1777 C C . MET A 1 204 ? -6.800 12.876 10.013 1.00 87.31 204 MET A C 1
ATOM 1779 O O . MET A 1 204 ? -6.061 12.381 9.161 1.00 87.31 204 MET A O 1
ATOM 1783 N N . LEU A 1 205 ? -8.127 12.936 9.851 1.00 88.88 205 LEU A N 1
ATOM 1784 C CA . LEU A 1 205 ? -8.788 12.450 8.633 1.00 88.88 205 LEU A CA 1
ATOM 1785 C C . LEU A 1 205 ? -8.399 13.274 7.403 1.00 88.88 205 LEU A C 1
ATOM 1787 O O . LEU A 1 205 ? -8.069 12.705 6.365 1.00 88.88 205 LEU A O 1
ATOM 1791 N N . PHE A 1 206 ? -8.414 14.600 7.530 1.00 90.62 206 PHE A N 1
ATOM 1792 C CA . PHE A 1 206 ? -8.047 15.517 6.457 1.00 90.62 206 PHE A CA 1
ATOM 1793 C C . PHE A 1 206 ? -6.618 15.250 5.972 1.00 90.62 206 PHE A C 1
ATOM 1795 O O . PHE A 1 206 ? -6.397 14.987 4.792 1.00 90.62 206 PHE A O 1
ATOM 1802 N N . PHE A 1 207 ? -5.654 15.235 6.889 1.00 90.50 207 PHE A N 1
ATOM 1803 C CA . PHE A 1 207 ? -4.245 15.043 6.571 1.00 90.50 207 PHE A CA 1
ATOM 1804 C C . PHE A 1 207 ? -3.953 13.658 5.995 1.00 90.50 207 PHE A C 1
ATOM 1806 O O . PHE A 1 207 ? -3.200 13.560 5.028 1.00 90.50 207 PHE A O 1
ATOM 1813 N N . GLN A 1 208 ? -4.582 12.597 6.515 1.00 89.94 208 GLN A N 1
ATOM 1814 C CA . GLN A 1 208 ? -4.428 11.265 5.930 1.00 89.94 208 GLN A CA 1
ATOM 1815 C C . GLN A 1 208 ? -4.967 11.211 4.496 1.00 89.94 208 GLN A C 1
ATOM 1817 O O . GLN A 1 208 ? -4.302 10.665 3.612 1.00 89.94 208 GLN A O 1
ATOM 1822 N N . TYR A 1 209 ? -6.164 11.754 4.261 1.00 91.94 209 TYR A N 1
ATOM 1823 C CA . TYR A 1 209 ? -6.780 11.751 2.937 1.00 91.94 209 TYR A CA 1
ATOM 1824 C C . TYR A 1 209 ? -5.912 12.504 1.927 1.00 91.94 209 TYR A C 1
ATOM 1826 O O . TYR A 1 209 ? -5.541 11.948 0.899 1.00 91.94 209 TYR A O 1
ATOM 1834 N N . TRP A 1 210 ? -5.507 13.734 2.245 1.00 92.00 210 TRP A N 1
ATOM 1835 C CA . TRP A 1 210 ? -4.707 14.537 1.322 1.00 92.00 210 TRP A CA 1
ATOM 1836 C C . TRP A 1 210 ? -3.320 13.949 1.074 1.00 92.00 210 TRP A C 1
ATOM 1838 O O . TRP A 1 210 ? -2.884 13.913 -0.073 1.00 92.00 210 TRP A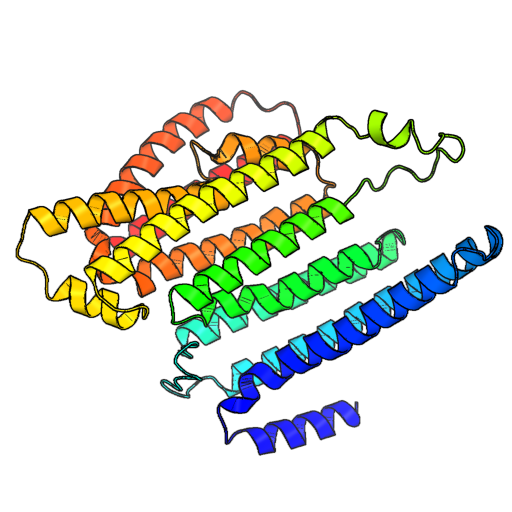 O 1
ATOM 1848 N N . ALA A 1 211 ? -2.641 13.424 2.098 1.00 92.00 211 ALA A N 1
ATOM 1849 C CA . ALA A 1 211 ? -1.341 12.781 1.907 1.00 92.00 211 ALA A CA 1
ATOM 1850 C C . ALA A 1 211 ? -1.445 11.546 0.993 1.00 92.00 211 ALA A C 1
ATOM 1852 O O . ALA A 1 211 ? -0.648 11.375 0.067 1.00 92.00 211 ALA A O 1
ATOM 1853 N N . THR A 1 212 ? -2.453 10.695 1.210 1.00 91.56 212 THR A N 1
ATOM 1854 C CA . THR A 1 212 ? -2.673 9.501 0.375 1.00 91.56 212 THR A CA 1
ATOM 1855 C C . THR A 1 212 ? -3.128 9.846 -1.044 1.00 91.56 212 THR A C 1
ATOM 1857 O O . THR A 1 212 ? -2.679 9.198 -1.984 1.00 91.56 212 THR A O 1
ATOM 1860 N N . PHE A 1 213 ? -3.926 10.901 -1.215 1.00 93.38 213 PHE A N 1
ATOM 1861 C CA . PHE A 1 213 ? -4.350 11.399 -2.522 1.00 93.38 213 PHE A CA 1
ATOM 1862 C C . PHE A 1 213 ? -3.195 12.019 -3.322 1.00 93.38 213 PHE A C 1
ATOM 1864 O O . PHE A 1 213 ? -2.966 11.653 -4.469 1.00 93.38 213 PHE A O 1
ATOM 1871 N N . PHE A 1 214 ? -2.414 12.931 -2.736 1.00 94.06 214 PHE A N 1
ATOM 1872 C CA . PHE A 1 214 ? -1.301 13.550 -3.466 1.00 94.06 214 PHE A CA 1
ATOM 1873 C C . PHE A 1 214 ? -0.238 12.527 -3.855 1.00 94.06 214 PHE A C 1
ATOM 1875 O O . PHE A 1 214 ? 0.273 12.547 -4.973 1.00 94.06 214 PHE A O 1
ATOM 1882 N N . SER A 1 215 ? 0.065 11.598 -2.954 1.00 94.00 215 SER A N 1
ATOM 1883 C CA . SER A 1 215 ? 0.989 10.517 -3.275 1.00 94.00 215 SER A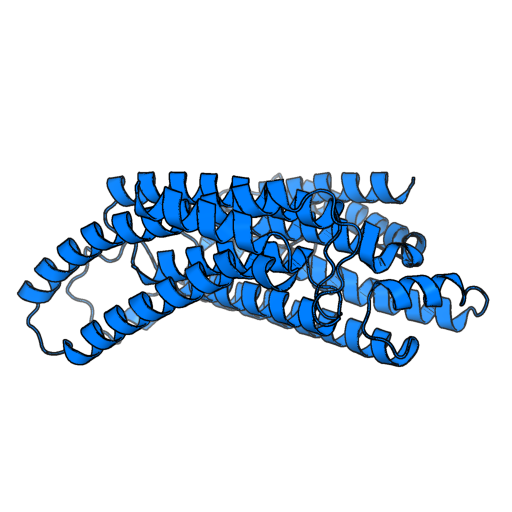 CA 1
ATOM 1884 C C . SER A 1 215 ? 0.464 9.583 -4.359 1.00 94.00 215 SER A C 1
ATOM 1886 O O . SER A 1 215 ? 1.242 9.189 -5.224 1.00 94.00 215 SER A O 1
ATOM 1888 N N . SER A 1 216 ? -0.826 9.232 -4.350 1.00 93.69 216 SER A N 1
ATOM 1889 C CA . SER A 1 216 ? -1.399 8.382 -5.393 1.00 93.69 216 SER A CA 1
ATOM 1890 C C . SER A 1 216 ? -1.346 9.057 -6.756 1.00 93.69 216 SER A C 1
ATOM 1892 O O . SER A 1 216 ? -0.907 8.426 -7.709 1.00 93.69 216 SER A O 1
ATOM 1894 N N . VAL A 1 217 ? -1.675 10.348 -6.847 1.00 95.19 217 VAL A N 1
ATOM 1895 C CA . VAL A 1 217 ? -1.593 11.115 -8.100 1.00 95.19 217 VAL A CA 1
ATOM 1896 C C . VAL A 1 217 ? -0.168 11.121 -8.666 1.00 95.19 217 VAL A C 1
ATOM 1898 O O . VAL A 1 217 ? 0.010 10.883 -9.859 1.00 95.19 217 VAL A O 1
ATOM 1901 N N . LEU A 1 218 ? 0.855 11.320 -7.827 1.00 95.38 218 LEU A N 1
ATOM 1902 C CA . LEU A 1 218 ? 2.262 11.286 -8.258 1.00 95.38 218 LEU A CA 1
ATOM 1903 C C . LEU A 1 218 ? 2.697 9.888 -8.731 1.00 95.38 218 LEU A C 1
ATOM 1905 O O . LEU A 1 218 ? 3.388 9.750 -9.745 1.00 95.38 218 LEU A O 1
ATOM 1909 N N . VAL A 1 219 ? 2.258 8.838 -8.032 1.00 94.25 219 VAL A N 1
ATOM 1910 C CA . VAL A 1 219 ? 2.530 7.449 -8.430 1.00 94.25 219 VAL A CA 1
ATOM 1911 C C . VAL A 1 219 ? 1.806 7.109 -9.740 1.00 94.25 219 VAL A C 1
ATOM 1913 O O . VAL A 1 219 ? 2.424 6.564 -10.644 1.00 94.25 219 VAL A O 1
ATOM 1916 N N . VAL A 1 220 ? 0.534 7.487 -9.906 1.00 94.75 220 VAL A N 1
ATOM 1917 C CA . VAL A 1 220 ? -0.210 7.298 -11.165 1.00 94.75 220 VAL A CA 1
ATOM 1918 C C . VAL A 1 220 ? 0.489 8.019 -12.315 1.00 94.75 220 VAL A C 1
ATOM 1920 O O . VAL A 1 220 ? 0.701 7.419 -13.366 1.00 94.75 220 VAL A O 1
ATOM 1923 N N . PHE A 1 221 ? 0.873 9.283 -12.119 1.00 95.38 221 PHE A N 1
ATOM 1924 C CA . PHE A 1 221 ? 1.550 10.078 -13.141 1.00 95.38 221 PHE A CA 1
ATOM 1925 C C . PHE A 1 221 ? 2.833 9.394 -13.630 1.00 95.38 221 PHE A C 1
ATOM 1927 O O . PHE A 1 221 ? 3.010 9.196 -14.833 1.00 95.38 221 PHE A O 1
ATOM 1934 N N . SER A 1 222 ? 3.692 8.969 -12.699 1.00 93.56 222 SER A N 1
ATOM 1935 C CA . SER A 1 222 ? 4.938 8.275 -13.041 1.00 93.56 222 SER A CA 1
ATOM 1936 C C . SER A 1 222 ? 4.685 6.926 -13.723 1.00 93.56 222 SER A C 1
ATOM 1938 O O . SER A 1 222 ? 5.279 6.648 -14.762 1.00 93.56 222 SER A O 1
ATOM 1940 N N . LEU A 1 223 ? 3.749 6.108 -13.237 1.00 91.88 223 LEU A N 1
ATOM 1941 C CA . LEU A 1 223 ? 3.444 4.816 -13.862 1.00 91.88 223 LEU A CA 1
ATOM 1942 C C . LEU A 1 223 ? 2.872 4.965 -15.276 1.00 91.88 223 LEU A C 1
ATOM 1944 O O . LEU A 1 223 ? 3.292 4.241 -16.173 1.00 91.88 223 LEU A O 1
ATOM 1948 N N . ILE A 1 224 ? 1.969 5.923 -15.508 1.00 93.75 224 ILE A N 1
ATOM 1949 C CA . ILE A 1 224 ? 1.440 6.204 -16.851 1.00 93.75 224 ILE A CA 1
ATOM 1950 C C . ILE A 1 224 ? 2.573 6.627 -17.790 1.00 93.75 224 ILE A C 1
ATOM 1952 O O . ILE A 1 224 ? 2.654 6.136 -18.914 1.00 93.75 224 ILE A O 1
ATOM 1956 N N . SER A 1 225 ? 3.480 7.494 -17.336 1.00 92.44 225 SER A N 1
ATOM 1957 C CA . SER A 1 225 ? 4.629 7.892 -18.154 1.00 92.44 225 SER A CA 1
ATOM 1958 C C . SER A 1 225 ? 5.579 6.728 -18.460 1.00 92.44 225 SER A C 1
ATOM 1960 O O . SER A 1 225 ? 6.054 6.625 -19.588 1.00 92.44 225 SER A O 1
ATOM 1962 N N . TYR A 1 226 ? 5.782 5.794 -17.523 1.00 89.88 226 TYR A N 1
ATOM 1963 C CA . TYR A 1 226 ? 6.546 4.574 -17.783 1.00 89.88 226 TYR A CA 1
ATOM 1964 C C . TYR A 1 226 ? 5.866 3.673 -18.817 1.00 89.88 226 TYR A C 1
ATOM 1966 O O . TYR A 1 226 ? 6.544 3.147 -19.698 1.00 89.88 226 TYR A O 1
ATOM 1974 N N . ILE A 1 227 ? 4.536 3.552 -18.773 1.00 91.56 227 ILE A N 1
ATOM 1975 C CA . ILE A 1 227 ? 3.775 2.815 -19.791 1.00 91.56 227 ILE A CA 1
ATOM 1976 C C . ILE A 1 227 ? 3.967 3.457 -21.168 1.00 91.56 227 ILE A C 1
ATOM 1978 O O . ILE A 1 227 ? 4.187 2.740 -22.138 1.00 91.56 227 ILE A O 1
ATOM 1982 N N . TYR A 1 228 ? 3.942 4.789 -21.270 1.00 91.38 228 TYR A N 1
ATOM 1983 C CA . TYR A 1 228 ? 4.187 5.474 -22.544 1.00 91.38 228 TYR A CA 1
ATOM 1984 C C . TYR A 1 228 ? 5.626 5.317 -23.054 1.00 91.38 228 TYR A C 1
ATOM 1986 O O . TYR A 1 228 ? 5.820 5.197 -24.260 1.00 91.38 228 TYR A O 1
ATOM 1994 N N . LEU A 1 229 ? 6.627 5.304 -22.167 1.00 88.81 229 LEU A N 1
ATOM 1995 C CA . LEU A 1 229 ? 8.035 5.166 -22.558 1.00 88.81 229 LEU A CA 1
ATOM 1996 C C . LEU A 1 229 ? 8.404 3.742 -22.983 1.00 88.81 229 LEU A C 1
ATOM 1998 O O . LEU A 1 229 ? 9.147 3.570 -23.946 1.00 88.81 229 LEU A O 1
ATOM 2002 N N . TYR A 1 230 ? 7.908 2.732 -22.266 1.00 88.12 230 TYR A N 1
ATOM 2003 C CA . TYR A 1 230 ? 8.295 1.334 -22.476 1.00 88.12 230 TYR A CA 1
ATOM 2004 C C . TYR A 1 230 ? 7.239 0.505 -23.215 1.00 88.12 230 TYR A C 1
ATOM 2006 O O . TYR A 1 230 ? 7.523 -0.624 -23.606 1.00 88.12 230 TYR A O 1
ATOM 2014 N N . GLY A 1 231 ? 6.019 1.018 -23.390 1.00 89.56 231 GLY A N 1
ATOM 2015 C CA . GLY A 1 231 ? 4.922 0.325 -24.073 1.00 89.56 231 GLY A CA 1
ATOM 2016 C C . GLY A 1 231 ? 4.400 -0.919 -23.345 1.00 89.56 231 GLY A C 1
ATOM 2017 O O . GLY A 1 231 ? 3.667 -1.706 -23.938 1.00 89.56 231 GLY A O 1
ATOM 2018 N N . THR A 1 232 ? 4.781 -1.132 -22.081 1.00 90.31 232 THR A N 1
ATOM 2019 C CA . THR A 1 232 ? 4.436 -2.338 -21.315 1.00 90.31 232 THR A CA 1
ATOM 2020 C C . THR A 1 232 ? 3.993 -1.998 -19.896 1.00 90.31 232 THR A C 1
ATOM 2022 O O . THR A 1 232 ? 4.325 -0.949 -19.347 1.00 90.31 232 THR A O 1
ATOM 2025 N N . THR A 1 233 ? 3.212 -2.899 -19.301 1.00 90.44 233 THR A N 1
ATOM 2026 C CA . THR A 1 233 ? 2.705 -2.779 -17.925 1.00 90.44 233 THR A CA 1
ATOM 2027 C C . THR A 1 233 ? 3.344 -3.779 -16.968 1.00 90.44 233 THR A C 1
ATOM 2029 O O . THR A 1 233 ? 2.953 -3.826 -15.806 1.00 90.44 233 THR A O 1
ATOM 2032 N N . GLU A 1 234 ? 4.252 -4.634 -17.433 1.00 89.44 234 GLU A N 1
ATOM 2033 C CA . GLU A 1 234 ? 4.885 -5.663 -16.609 1.00 89.44 234 GLU A CA 1
ATOM 2034 C C . GLU A 1 234 ? 6.214 -5.155 -16.046 1.00 89.44 234 GLU A C 1
ATOM 2036 O O . GLU A 1 234 ? 7.044 -4.612 -16.772 1.00 89.44 234 GLU A O 1
ATOM 2041 N N . TRP A 1 235 ? 6.452 -5.370 -14.750 1.00 88.31 235 TRP A N 1
ATOM 2042 C CA . TRP A 1 235 ? 7.699 -4.941 -14.104 1.00 88.31 235 TRP A CA 1
ATOM 2043 C C . TRP A 1 235 ? 8.946 -5.538 -14.763 1.00 88.31 235 TRP A C 1
ATOM 2045 O O . TRP A 1 235 ? 9.951 -4.862 -14.968 1.00 88.31 235 TRP A O 1
ATOM 2055 N N . PHE A 1 236 ? 8.872 -6.822 -15.122 1.00 86.88 236 PHE A N 1
ATOM 2056 C CA . PHE A 1 236 ? 10.002 -7.544 -15.697 1.00 86.88 236 PHE A CA 1
ATOM 2057 C C . PHE A 1 236 ? 10.406 -6.995 -17.070 1.00 86.88 236 PHE A C 1
ATOM 2059 O O . PHE A 1 236 ? 11.594 -6.804 -17.324 1.00 86.88 236 PHE A O 1
ATOM 2066 N N . THR A 1 237 ? 9.435 -6.700 -17.939 1.00 88.19 237 THR A N 1
ATOM 2067 C CA . THR A 1 237 ? 9.718 -6.155 -19.272 1.00 88.19 237 THR A CA 1
ATOM 2068 C C . THR A 1 237 ? 10.277 -4.742 -19.187 1.00 88.19 237 THR A C 1
ATOM 2070 O O . THR A 1 237 ? 11.193 -4.422 -19.936 1.00 88.19 237 THR A O 1
ATOM 2073 N N . ILE A 1 238 ? 9.793 -3.920 -18.250 1.00 89.44 238 ILE A N 1
ATOM 2074 C CA . ILE A 1 238 ? 10.326 -2.570 -18.015 1.00 89.44 238 ILE A CA 1
ATOM 2075 C C . ILE A 1 238 ? 11.803 -2.637 -17.613 1.00 89.44 238 ILE A C 1
ATOM 2077 O O . ILE A 1 238 ? 12.622 -1.933 -18.205 1.00 89.44 238 ILE A O 1
ATOM 2081 N N . ASN A 1 239 ? 12.162 -3.526 -16.680 1.00 88.19 239 ASN A N 1
ATOM 2082 C CA . ASN A 1 239 ? 13.557 -3.705 -16.272 1.00 88.19 239 ASN A CA 1
ATOM 2083 C C . ASN A 1 239 ? 14.448 -4.174 -17.425 1.00 88.19 239 ASN A C 1
ATOM 2085 O O . ASN A 1 239 ? 15.540 -3.641 -17.621 1.00 88.19 239 ASN A O 1
ATOM 2089 N N . LEU A 1 240 ? 13.976 -5.141 -18.219 1.00 87.81 240 LEU A N 1
ATOM 2090 C CA . LEU A 1 240 ? 14.710 -5.612 -19.393 1.00 87.81 240 LEU A CA 1
ATOM 2091 C C . LEU A 1 240 ? 14.925 -4.490 -20.413 1.00 87.81 240 LEU A C 1
ATOM 2093 O O . LEU A 1 240 ? 16.052 -4.262 -20.845 1.00 87.81 240 LEU A O 1
ATOM 2097 N N . LEU A 1 241 ? 13.865 -3.770 -20.783 1.00 88.19 241 LEU A N 1
ATOM 2098 C CA . LEU A 1 241 ? 13.933 -2.699 -21.777 1.00 88.19 241 LEU A CA 1
ATOM 2099 C C . LEU A 1 241 ? 14.834 -1.550 -21.317 1.00 88.19 241 LEU A C 1
ATOM 2101 O O . LEU A 1 241 ? 15.587 -1.009 -22.123 1.00 88.19 241 LEU A O 1
ATOM 2105 N N . ASN A 1 242 ? 14.800 -1.191 -20.031 1.00 86.38 242 ASN A N 1
ATOM 2106 C CA . ASN A 1 242 ? 15.686 -0.161 -19.502 1.00 86.38 242 ASN A CA 1
ATOM 2107 C C . ASN A 1 242 ? 17.161 -0.587 -19.539 1.00 86.38 242 ASN A C 1
ATOM 2109 O O . ASN A 1 242 ? 18.008 0.217 -19.914 1.00 86.38 242 ASN A O 1
ATOM 2113 N N . ASN A 1 243 ? 17.461 -1.854 -19.234 1.00 84.69 243 ASN A N 1
ATOM 2114 C CA . ASN A 1 243 ? 18.822 -2.390 -19.333 1.00 84.69 243 ASN A CA 1
ATOM 2115 C C . ASN A 1 243 ? 19.356 -2.404 -20.775 1.00 84.69 243 ASN A C 1
ATOM 2117 O O . ASN A 1 243 ? 20.559 -2.268 -20.975 1.00 84.69 243 ASN A O 1
ATOM 2121 N N . PHE A 1 244 ? 18.493 -2.547 -21.786 1.00 82.19 244 PHE A N 1
ATOM 2122 C CA . PHE A 1 244 ? 18.907 -2.470 -23.192 1.00 82.19 244 PHE A CA 1
ATOM 2123 C C . PHE A 1 244 ? 19.013 -1.026 -23.721 1.00 82.19 244 PHE A C 1
ATOM 2125 O O . PHE A 1 244 ? 19.829 -0.758 -24.604 1.00 82.19 244 PHE A O 1
ATOM 2132 N N . ASN A 1 245 ? 18.250 -0.076 -23.172 1.00 72.00 245 ASN A N 1
ATOM 2133 C CA . ASN A 1 245 ? 18.167 1.316 -23.645 1.00 72.00 245 ASN A CA 1
ATOM 2134 C C . ASN A 1 245 ? 19.264 2.249 -23.080 1.00 72.00 245 ASN A C 1
ATOM 2136 O O . ASN A 1 245 ? 18.998 3.395 -22.720 1.00 72.00 245 ASN A O 1
ATOM 2140 N N . LEU A 1 246 ? 20.517 1.792 -23.030 1.00 58.47 246 LEU A N 1
ATOM 2141 C CA . LEU A 1 246 ? 21.599 2.477 -22.302 1.00 58.47 246 LEU A CA 1
ATOM 2142 C C . LEU A 1 246 ? 22.199 3.735 -22.970 1.00 58.47 246 LEU A C 1
ATOM 2144 O O . LEU A 1 246 ? 22.938 4.463 -22.311 1.00 58.47 246 LEU A O 1
ATOM 2148 N N . ASN A 1 247 ? 21.910 4.043 -24.241 1.00 58.28 247 ASN A N 1
ATOM 2149 C CA . ASN A 1 247 ? 22.808 4.919 -25.021 1.00 58.28 247 ASN A CA 1
ATOM 2150 C C . ASN A 1 247 ? 22.319 6.337 -25.364 1.00 58.28 247 ASN A C 1
ATOM 2152 O O . ASN A 1 247 ? 23.032 7.062 -26.056 1.00 58.28 247 ASN A O 1
ATOM 2156 N N . SER A 1 248 ? 21.160 6.790 -24.883 1.00 69.62 248 SER A N 1
ATOM 2157 C CA . SER A 1 248 ? 20.686 8.157 -25.174 1.00 69.62 248 SER A CA 1
ATOM 2158 C C . SER A 1 248 ? 20.516 9.015 -23.920 1.00 69.62 248 SER A C 1
ATOM 2160 O O . SER A 1 248 ? 19.644 8.759 -23.093 1.00 69.62 248 SER A O 1
ATOM 2162 N N . ASN A 1 249 ? 21.292 10.101 -23.827 1.00 72.31 249 ASN A N 1
ATOM 2163 C CA . ASN A 1 249 ? 21.294 11.032 -22.688 1.00 72.31 249 ASN A CA 1
ATOM 2164 C C . ASN A 1 249 ? 19.908 11.612 -22.344 1.00 72.31 249 ASN A C 1
ATOM 2166 O O . ASN A 1 249 ? 19.612 11.828 -21.172 1.00 72.31 249 ASN A O 1
ATOM 2170 N N . LEU A 1 250 ? 19.043 11.844 -23.339 1.00 69.56 250 LEU A N 1
ATOM 2171 C CA . LEU A 1 250 ? 17.685 12.360 -23.108 1.00 69.56 250 LEU A CA 1
ATOM 2172 C C . LEU A 1 250 ? 16.791 11.351 -22.373 1.00 69.56 250 LEU A C 1
ATOM 2174 O O . LEU A 1 250 ? 16.043 11.737 -21.476 1.00 69.56 250 LEU A O 1
ATOM 2178 N N . TYR A 1 251 ? 16.905 10.060 -22.697 1.00 76.31 251 TYR A N 1
ATOM 2179 C CA . TYR A 1 251 ? 16.176 9.012 -21.980 1.00 76.31 251 TYR A CA 1
ATOM 2180 C C . TYR A 1 251 ? 16.650 8.903 -20.529 1.00 76.31 251 TYR A C 1
ATOM 2182 O O . TYR A 1 251 ? 15.823 8.755 -19.633 1.00 76.31 251 TYR A O 1
ATOM 2190 N N . ASN A 1 252 ? 17.948 9.091 -20.278 1.00 80.25 252 ASN A N 1
ATOM 2191 C CA . ASN A 1 252 ? 18.500 9.062 -18.923 1.00 80.25 252 ASN A CA 1
ATOM 2192 C C . ASN A 1 252 ? 17.947 10.195 -18.042 1.00 80.25 252 ASN A C 1
ATOM 2194 O O . ASN A 1 252 ? 17.605 9.958 -16.885 1.00 80.25 252 ASN A O 1
ATOM 2198 N N . ILE A 1 253 ? 17.808 11.412 -18.583 1.00 83.56 253 ILE A N 1
ATOM 2199 C CA . ILE A 1 253 ? 17.239 12.553 -17.845 1.00 83.56 253 ILE A CA 1
ATOM 2200 C C . ILE A 1 253 ? 15.750 12.328 -17.556 1.00 83.56 253 ILE A C 1
ATOM 2202 O O . ILE A 1 253 ? 15.307 12.529 -16.425 1.00 83.56 253 ILE A O 1
ATOM 2206 N N . ASN A 1 254 ? 14.982 11.870 -18.549 1.00 88.38 254 ASN A N 1
ATOM 2207 C CA . ASN A 1 254 ? 13.560 11.584 -18.363 1.00 88.38 254 ASN A CA 1
ATOM 2208 C C . ASN A 1 254 ? 13.350 10.487 -17.312 1.00 88.38 254 ASN A C 1
ATOM 2210 O O . ASN A 1 254 ? 12.562 10.668 -16.386 1.00 88.38 254 ASN A O 1
ATOM 2214 N N . ASN A 1 255 ? 14.106 9.390 -17.395 1.00 87.81 255 ASN A N 1
ATOM 2215 C CA . ASN A 1 255 ? 14.034 8.295 -16.431 1.00 87.81 255 ASN A CA 1
ATOM 2216 C C . ASN A 1 255 ? 14.421 8.738 -15.017 1.00 87.81 255 ASN A C 1
ATOM 2218 O O . ASN A 1 255 ? 13.760 8.337 -14.058 1.00 87.81 255 ASN A O 1
ATOM 2222 N N . PHE A 1 256 ? 15.423 9.613 -14.881 1.00 89.44 256 PHE A N 1
ATOM 2223 C CA . PHE A 1 256 ? 15.780 10.204 -13.595 1.00 89.44 256 PHE A CA 1
ATOM 2224 C C . PHE A 1 256 ? 14.617 11.013 -13.001 1.00 89.44 256 PHE A C 1
ATOM 2226 O O . PHE A 1 256 ? 14.208 10.752 -11.869 1.00 89.44 256 PHE A O 1
ATOM 2233 N N . ILE A 1 257 ? 14.020 11.932 -13.768 1.00 91.94 257 ILE A N 1
ATOM 2234 C CA . ILE A 1 257 ? 12.899 12.767 -13.298 1.00 91.94 257 ILE A CA 1
ATOM 2235 C C . ILE A 1 257 ? 11.694 11.901 -12.908 1.00 91.94 257 ILE A C 1
ATOM 2237 O O . ILE A 1 257 ? 11.096 12.108 -11.852 1.00 91.94 257 ILE A O 1
ATOM 2241 N N . LEU A 1 258 ? 11.351 10.904 -13.725 1.00 92.62 258 LEU A N 1
ATOM 2242 C CA . LEU A 1 258 ? 10.236 10.002 -13.437 1.00 92.62 258 LEU A CA 1
ATOM 2243 C C . LEU A 1 258 ? 10.48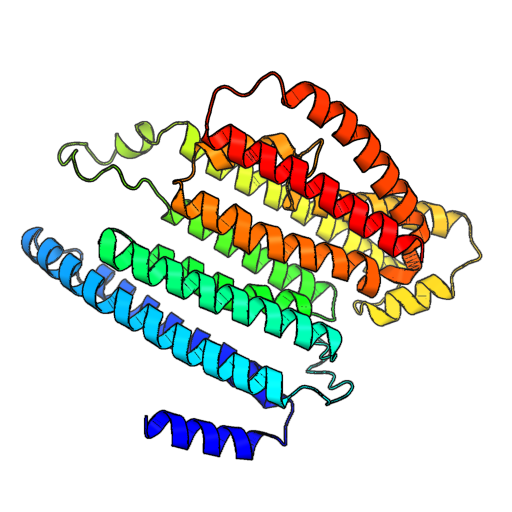5 9.150 -12.192 1.00 92.62 258 LEU A C 1
ATOM 2245 O O . LEU A 1 258 ? 9.581 9.006 -11.366 1.00 92.62 258 LEU A O 1
ATOM 2249 N N . SER A 1 259 ? 11.714 8.659 -12.009 1.00 91.00 259 SER A N 1
ATOM 2250 C CA . SER A 1 259 ? 12.087 7.895 -10.816 1.00 91.00 259 SER A CA 1
ATOM 2251 C C . SER A 1 259 ? 12.024 8.753 -9.551 1.00 91.00 259 SER A C 1
ATOM 2253 O O . SER A 1 259 ? 11.545 8.286 -8.517 1.00 91.00 259 SER A O 1
ATOM 2255 N N . PHE A 1 260 ? 12.395 10.036 -9.641 1.00 91.94 260 PHE A N 1
ATOM 2256 C CA . PHE A 1 260 ? 12.237 10.992 -8.549 1.00 91.94 260 PHE A CA 1
ATOM 2257 C C . PHE A 1 260 ? 10.767 11.201 -8.185 1.00 91.94 260 PHE A C 1
ATOM 2259 O O . PHE A 1 260 ? 10.416 11.113 -7.009 1.00 91.94 260 PHE A O 1
ATOM 2266 N N . ILE A 1 261 ? 9.894 11.426 -9.172 1.00 94.75 261 ILE A N 1
ATOM 2267 C CA . ILE A 1 261 ? 8.458 11.635 -8.927 1.00 94.75 261 ILE A CA 1
ATOM 2268 C C . ILE A 1 261 ? 7.822 10.388 -8.297 1.00 94.75 261 ILE A C 1
ATOM 2270 O O . ILE A 1 261 ? 7.060 10.506 -7.333 1.00 94.75 261 ILE A O 1
ATOM 2274 N N . LEU A 1 262 ? 8.166 9.197 -8.799 1.00 93.12 262 LEU A N 1
ATOM 2275 C CA . LEU A 1 262 ? 7.685 7.924 -8.265 1.00 93.12 262 LEU A CA 1
ATOM 2276 C C . LEU A 1 262 ? 8.111 7.736 -6.803 1.00 93.12 262 LEU A C 1
ATOM 2278 O O . LEU A 1 262 ? 7.267 7.504 -5.933 1.00 93.12 262 LEU A O 1
ATOM 2282 N N . LEU A 1 263 ? 9.406 7.892 -6.516 1.00 90.38 263 LEU A N 1
ATOM 2283 C CA . LEU A 1 263 ? 9.953 7.765 -5.167 1.00 90.38 263 LEU A CA 1
ATOM 2284 C C . LEU A 1 263 ? 9.354 8.797 -4.211 1.00 90.38 263 LEU A C 1
ATOM 2286 O O . LEU A 1 263 ? 8.950 8.446 -3.103 1.00 90.38 263 LEU A O 1
ATOM 2290 N N . PHE A 1 264 ? 9.226 10.050 -4.644 1.00 91.88 264 PHE A N 1
ATOM 2291 C CA . PHE A 1 264 ? 8.619 11.105 -3.840 1.00 91.88 264 PHE A CA 1
ATOM 2292 C C . PHE A 1 264 ? 7.165 10.777 -3.470 1.00 91.88 264 PHE A C 1
ATOM 2294 O O . PHE A 1 264 ? 6.776 10.930 -2.310 1.00 91.88 264 PHE A O 1
ATOM 2301 N N . GLY A 1 265 ? 6.386 10.224 -4.407 1.00 92.50 265 GLY A N 1
ATOM 2302 C CA . GLY A 1 265 ? 5.044 9.708 -4.131 1.00 92.50 265 GLY A CA 1
ATOM 2303 C C . GLY A 1 265 ? 5.034 8.639 -3.029 1.00 92.50 265 GLY A C 1
ATOM 2304 O O . GLY A 1 265 ? 4.265 8.741 -2.069 1.00 92.50 265 GLY A O 1
ATOM 2305 N N . PHE A 1 266 ? 5.926 7.647 -3.096 1.00 90.50 266 PHE A N 1
ATOM 2306 C CA . PHE A 1 266 ? 6.037 6.622 -2.049 1.00 90.50 266 PHE A CA 1
ATOM 2307 C C . PHE A 1 266 ? 6.500 7.180 -0.698 1.00 90.50 266 PHE A C 1
ATOM 2309 O O . PHE A 1 266 ? 5.962 6.788 0.342 1.00 90.50 266 PHE A O 1
ATOM 2316 N N . PHE A 1 267 ? 7.430 8.137 -0.689 1.00 89.19 267 PHE A N 1
ATOM 2317 C CA . PHE A 1 267 ? 7.893 8.781 0.541 1.00 89.19 267 PHE A CA 1
ATOM 2318 C C . PHE A 1 267 ? 6.791 9.555 1.257 1.00 89.19 267 PHE A C 1
ATOM 2320 O O . PHE A 1 267 ? 6.712 9.498 2.489 1.00 89.19 267 PHE A O 1
ATOM 2327 N N . ILE A 1 268 ? 5.889 10.195 0.506 1.00 91.00 268 ILE A N 1
ATOM 2328 C CA . ILE A 1 268 ? 4.687 10.806 1.077 1.00 91.00 268 ILE A CA 1
ATOM 2329 C C . ILE A 1 268 ? 3.794 9.740 1.728 1.00 91.00 268 ILE A C 1
ATOM 2331 O O . ILE A 1 268 ? 3.325 9.983 2.830 1.00 91.00 268 ILE A O 1
ATOM 2335 N N . LYS A 1 269 ? 3.581 8.553 1.130 1.00 89.06 269 LYS A N 1
ATOM 2336 C CA . LYS A 1 269 ? 2.731 7.497 1.745 1.00 89.06 269 LYS A CA 1
ATOM 2337 C C . LYS A 1 269 ? 3.312 6.906 3.024 1.00 89.06 269 LYS A C 1
ATOM 2339 O O . LYS A 1 269 ? 2.563 6.608 3.957 1.00 89.06 269 LYS A O 1
ATOM 2344 N N . ILE A 1 270 ? 4.626 6.705 3.059 1.00 86.88 270 ILE A N 1
ATOM 2345 C CA . ILE A 1 270 ? 5.338 6.149 4.221 1.00 86.88 270 ILE A CA 1
ATOM 2346 C C . ILE A 1 270 ? 5.443 7.196 5.352 1.00 86.88 270 ILE A C 1
ATOM 2348 O O . ILE A 1 270 ? 5.546 6.855 6.542 1.00 86.88 270 ILE A O 1
ATOM 2352 N N . GLY A 1 271 ? 5.374 8.479 4.992 1.00 85.19 271 GLY A N 1
ATOM 2353 C CA . GLY A 1 271 ? 5.565 9.602 5.901 1.00 85.19 271 GLY A CA 1
ATOM 2354 C C . GLY A 1 271 ? 7.029 9.763 6.265 1.00 85.19 271 GLY A C 1
ATOM 2355 O O . GLY A 1 271 ? 7.371 9.850 7.446 1.00 85.19 271 GLY A O 1
ATOM 2356 N N . PHE A 1 272 ? 7.880 9.726 5.243 1.00 84.38 272 PHE A N 1
ATOM 2357 C CA . PHE A 1 272 ? 9.319 9.891 5.366 1.00 84.38 272 PHE A CA 1
ATOM 2358 C C . PHE A 1 272 ? 9.698 11.373 5.528 1.00 84.38 272 PHE A C 1
ATOM 2360 O O . PHE A 1 272 ? 8.933 12.268 5.162 1.00 84.38 272 PHE A O 1
ATOM 2367 N N . THR A 1 273 ? 10.862 11.664 6.105 1.00 81.69 273 THR A N 1
ATOM 2368 C CA . THR A 1 273 ? 11.356 13.044 6.250 1.00 81.69 273 THR A CA 1
ATOM 2369 C C . THR A 1 273 ? 11.923 13.561 4.923 1.00 81.69 273 THR A C 1
ATOM 2371 O O . THR A 1 273 ? 12.604 12.815 4.232 1.00 81.69 273 THR A O 1
ATOM 2374 N N . PRO A 1 274 ? 11.650 14.818 4.524 1.00 75.25 274 PRO A N 1
ATOM 2375 C CA . PRO A 1 274 ? 11.029 15.902 5.297 1.00 75.25 274 PRO A CA 1
ATOM 2376 C C . PRO A 1 274 ? 9.486 15.914 5.301 1.00 75.25 274 PRO A C 1
ATOM 2378 O O . PRO A 1 274 ? 8.886 16.623 6.105 1.00 75.25 274 PRO A O 1
ATOM 2381 N N . VAL A 1 275 ? 8.813 15.099 4.486 1.00 83.19 275 VAL A N 1
ATOM 2382 C CA . VAL A 1 275 ? 7.355 15.190 4.227 1.00 83.19 275 VAL A CA 1
ATOM 2383 C C . VAL A 1 275 ? 6.453 14.589 5.332 1.00 83.19 275 VAL A C 1
ATOM 2385 O O . VAL A 1 275 ? 5.231 14.582 5.239 1.00 83.19 275 VAL A O 1
ATOM 2388 N N . HIS A 1 276 ? 7.033 14.125 6.436 1.00 84.31 276 HIS A N 1
ATOM 2389 C CA . HIS A 1 276 ? 6.363 13.458 7.562 1.00 84.31 276 HIS A CA 1
ATOM 2390 C C . HIS A 1 276 ? 5.387 14.304 8.416 1.00 84.31 276 HIS A C 1
ATOM 2392 O O . HIS A 1 276 ? 4.792 13.752 9.343 1.00 84.31 276 HIS A O 1
ATOM 2398 N N . LEU A 1 277 ? 5.215 15.611 8.175 1.00 80.12 277 LEU A N 1
ATOM 2399 C CA . LEU A 1 277 ? 4.453 16.498 9.078 1.00 80.12 277 LEU A CA 1
ATOM 2400 C C . LEU A 1 277 ? 3.019 16.004 9.338 1.00 80.12 277 LEU A C 1
ATOM 2402 O O . LEU A 1 277 ? 2.572 15.974 10.486 1.00 80.12 277 LEU A O 1
ATOM 2406 N N . TYR A 1 278 ? 2.349 15.501 8.298 1.00 85.38 278 TYR A N 1
ATOM 2407 C CA . TYR A 1 278 ? 0.994 14.947 8.398 1.00 85.38 278 TYR A CA 1
ATOM 2408 C C . TYR A 1 278 ? 0.918 13.765 9.387 1.00 85.38 278 TYR A C 1
ATOM 2410 O O . TYR A 1 278 ? -0.079 13.576 10.087 1.00 85.38 278 TYR A O 1
ATOM 2418 N N . LYS A 1 279 ? 1.997 12.976 9.501 1.00 85.25 279 LYS A N 1
ATOM 2419 C CA . LYS A 1 279 ? 2.071 11.783 10.355 1.00 85.25 279 LYS A CA 1
ATOM 2420 C C . LYS A 1 279 ? 1.933 12.151 11.832 1.00 85.25 279 LYS A C 1
ATOM 2422 O O . LYS A 1 279 ? 1.299 11.423 12.591 1.00 85.25 279 LYS A O 1
ATOM 2427 N N . ILE A 1 280 ? 2.460 13.303 12.247 1.00 83.75 280 ILE A N 1
ATOM 2428 C CA . ILE A 1 280 ? 2.379 13.771 13.638 1.00 83.75 280 ILE A CA 1
ATOM 2429 C C . ILE A 1 280 ? 0.923 14.070 14.018 1.00 83.75 280 ILE A C 1
ATOM 2431 O O . ILE A 1 280 ? 0.471 13.705 15.107 1.00 83.75 280 ILE A O 1
ATOM 2435 N N . GLU A 1 281 ? 0.169 14.710 13.128 1.00 82.25 281 GLU A N 1
ATOM 2436 C CA . GLU A 1 281 ? -1.243 15.033 13.357 1.00 82.25 281 GLU A CA 1
ATOM 2437 C C . GLU A 1 281 ? -2.119 13.783 13.338 1.00 82.25 281 GLU A C 1
ATOM 2439 O O . GLU A 1 281 ? -2.985 13.630 14.205 1.00 82.25 281 GLU A O 1
ATOM 2444 N N . VAL A 1 282 ? -1.818 12.837 12.442 1.00 84.69 282 VAL A N 1
ATOM 2445 C CA . VAL A 1 282 ? -2.481 11.529 12.413 1.00 84.69 282 VAL A CA 1
ATOM 2446 C C . VAL A 1 282 ? -2.325 10.805 13.755 1.00 84.69 282 VAL A C 1
ATOM 2448 O O . VAL A 1 282 ? -3.306 10.317 14.318 1.00 84.69 282 VAL A O 1
ATOM 2451 N N . TYR A 1 283 ? -1.126 10.798 14.344 1.00 85.00 283 TYR A N 1
ATOM 2452 C CA . TYR A 1 283 ? -0.888 10.114 15.622 1.00 85.00 283 TYR A CA 1
ATOM 2453 C C . TYR A 1 283 ? -1.589 10.804 16.793 1.00 85.00 283 TYR A C 1
ATOM 2455 O O . TYR A 1 283 ? -2.063 10.127 17.706 1.00 85.00 283 TYR A O 1
ATOM 2463 N N . LYS A 1 284 ? -1.706 12.138 16.785 1.00 79.25 284 LYS A N 1
ATOM 2464 C CA . LYS A 1 284 ? -2.443 12.873 17.829 1.00 79.25 284 LYS A CA 1
ATOM 2465 C C . LYS A 1 284 ? -3.925 12.478 17.856 1.00 79.25 284 LYS A C 1
ATOM 2467 O O . LYS A 1 284 ? -4.468 12.256 18.945 1.00 79.25 284 LYS A O 1
ATOM 2472 N N . GLY A 1 285 ? -4.546 12.349 16.680 1.00 76.50 285 GLY A N 1
ATOM 2473 C CA . GLY A 1 285 ? -5.967 12.024 16.520 1.00 76.50 285 GLY A CA 1
ATOM 2474 C C . GLY A 1 285 ? -6.343 10.565 16.813 1.00 76.50 285 GLY A C 1
ATOM 2475 O O . GLY A 1 285 ? -7.495 10.290 17.146 1.00 76.50 285 GLY A O 1
ATOM 2476 N N . LEU A 1 286 ? -5.390 9.630 16.740 1.00 79.12 286 LEU A N 1
ATOM 2477 C CA . LEU A 1 286 ? -5.653 8.195 16.892 1.00 79.12 286 LEU A CA 1
ATOM 2478 C C . LEU A 1 286 ? -5.658 7.706 18.356 1.00 79.12 286 LEU A C 1
ATOM 2480 O O . LEU A 1 286 ? -4.900 8.211 19.198 1.00 79.12 286 LEU A O 1
ATOM 2484 N N . PRO A 1 287 ? -6.468 6.682 18.695 1.00 79.06 287 PRO A N 1
ATOM 2485 C CA . PRO A 1 287 ? -6.316 5.945 19.949 1.00 79.06 287 PRO A CA 1
ATOM 2486 C C . PRO A 1 287 ? -5.032 5.098 19.933 1.00 79.06 287 PRO A C 1
ATOM 2488 O O . PRO A 1 287 ? -4.603 4.633 18.878 1.00 79.06 287 PRO A O 1
ATOM 2491 N N . PHE A 1 288 ? -4.439 4.842 21.106 1.00 78.06 288 PHE A N 1
ATOM 2492 C CA . PHE A 1 288 ? -3.160 4.119 21.224 1.00 78.06 288 PHE A CA 1
ATOM 2493 C C . PHE A 1 288 ? -3.155 2.756 20.529 1.00 78.06 288 PHE A C 1
ATOM 2495 O O . PHE A 1 288 ? -2.178 2.409 19.875 1.00 78.06 288 PHE A O 1
ATOM 2502 N N . PHE A 1 289 ? -4.258 2.011 20.597 1.00 78.75 289 PHE A N 1
ATOM 2503 C CA . PHE A 1 289 ? -4.363 0.726 19.913 1.00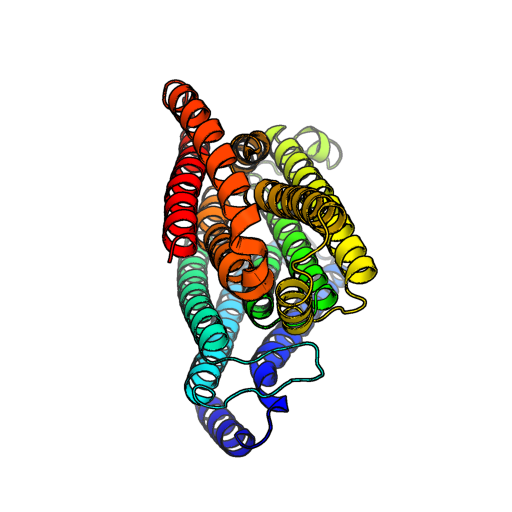 78.75 289 PHE A CA 1
ATOM 2504 C C . PHE A 1 289 ? -4.292 0.854 18.381 1.00 78.75 289 PHE A C 1
ATOM 2506 O O . PHE A 1 289 ? -3.638 0.057 17.709 1.00 78.75 289 PHE A O 1
ATOM 2513 N N . ALA A 1 290 ? -4.915 1.891 17.813 1.00 82.25 290 ALA A N 1
ATOM 2514 C CA . ALA A 1 290 ? -4.809 2.158 16.383 1.00 82.25 290 ALA A CA 1
ATOM 2515 C C . ALA A 1 290 ? -3.402 2.639 15.996 1.00 82.25 290 ALA A C 1
ATOM 2517 O O . ALA A 1 290 ? -2.919 2.238 14.940 1.00 82.25 290 ALA A O 1
ATOM 2518 N N . ILE A 1 291 ? -2.736 3.421 16.861 1.00 84.81 291 ILE A N 1
ATOM 2519 C CA . ILE A 1 291 ? -1.330 3.815 16.677 1.00 84.81 291 ILE A CA 1
ATOM 2520 C C . ILE A 1 291 ? -0.437 2.575 16.639 1.00 84.81 291 ILE A C 1
ATOM 2522 O O . ILE A 1 291 ? 0.334 2.435 15.698 1.00 84.81 291 ILE A O 1
ATOM 2526 N N . PHE A 1 292 ? -0.580 1.657 17.603 1.00 82.94 292 PHE A N 1
ATOM 2527 C CA . PHE A 1 292 ? 0.195 0.415 17.656 1.00 82.94 292 PHE A CA 1
ATOM 2528 C C . PHE A 1 292 ? 0.065 -0.383 16.360 1.00 82.94 292 PHE A C 1
ATOM 2530 O O . PHE A 1 292 ? 1.069 -0.757 15.764 1.00 82.94 292 PHE A O 1
ATOM 2537 N N . PHE A 1 293 ? -1.157 -0.599 15.871 1.00 82.56 293 PHE A N 1
ATOM 2538 C CA . PHE A 1 293 ? -1.351 -1.319 14.614 1.00 82.56 293 PHE A CA 1
ATOM 2539 C C . PHE A 1 293 ? -0.768 -0.568 13.411 1.00 82.56 293 PHE A C 1
ATOM 2541 O O . PHE A 1 293 ? -0.199 -1.179 12.510 1.00 82.56 293 PHE A O 1
ATOM 2548 N N . TYR A 1 294 ? -0.931 0.754 13.366 1.00 84.81 294 TYR A N 1
ATOM 2549 C CA . TYR A 1 294 ? -0.413 1.560 12.266 1.00 84.81 294 TYR A CA 1
ATOM 2550 C C . TYR A 1 294 ? 1.121 1.517 12.200 1.00 84.81 294 TYR A C 1
ATOM 2552 O O . TYR A 1 294 ? 1.685 1.331 11.124 1.00 84.81 294 TYR A O 1
ATOM 2560 N N . THR A 1 295 ? 1.801 1.636 13.344 1.00 84.25 295 THR A N 1
ATOM 2561 C CA . THR A 1 295 ? 3.269 1.624 13.417 1.00 84.25 295 THR A CA 1
ATOM 2562 C C . THR A 1 295 ? 3.871 0.251 13.164 1.00 84.25 295 THR A C 1
ATOM 2564 O O . THR A 1 295 ? 4.926 0.159 12.550 1.00 84.25 295 THR A O 1
ATOM 2567 N N . THR A 1 296 ? 3.251 -0.810 13.671 1.00 82.25 296 THR A N 1
ATOM 2568 C CA . THR A 1 296 ? 3.866 -2.144 13.648 1.00 82.25 296 THR A CA 1
ATOM 2569 C C . THR A 1 296 ? 3.451 -2.959 12.436 1.00 82.25 296 THR A C 1
ATOM 2571 O O . THR A 1 296 ? 4.283 -3.670 11.886 1.00 82.25 296 THR A O 1
ATOM 2574 N N . PHE A 1 297 ? 2.197 -2.844 11.992 1.00 84.81 297 PHE A N 1
ATOM 2575 C CA . PHE A 1 297 ? 1.715 -3.600 10.846 1.00 84.81 297 PHE A CA 1
ATOM 2576 C C . PHE A 1 297 ? 1.818 -2.783 9.563 1.00 84.81 297 PHE A C 1
ATOM 2578 O O . PHE A 1 297 ? 2.669 -3.069 8.729 1.00 84.81 297 PHE A O 1
ATOM 2585 N N . TYR A 1 298 ? 1.013 -1.724 9.423 1.00 85.50 298 TYR A N 1
ATOM 2586 C CA . TYR A 1 298 ? 0.944 -0.949 8.177 1.00 85.50 298 TYR A CA 1
ATOM 2587 C C . TYR A 1 298 ? 2.320 -0.419 7.760 1.00 85.50 298 TYR A C 1
ATOM 2589 O O . TYR A 1 298 ? 2.774 -0.685 6.652 1.00 85.50 298 TYR A O 1
ATOM 2597 N N . PHE A 1 299 ? 3.018 0.273 8.659 1.00 86.62 299 PHE A N 1
ATOM 2598 C CA . PHE A 1 299 ? 4.316 0.857 8.334 1.00 86.62 299 PHE A CA 1
ATOM 2599 C C . PHE A 1 299 ? 5.372 -0.202 7.966 1.00 86.62 299 PHE A C 1
ATOM 2601 O O . PHE A 1 299 ? 6.112 0.009 7.009 1.00 86.62 299 PHE A O 1
ATOM 2608 N N . LEU A 1 300 ? 5.404 -1.355 8.648 1.00 85.44 300 LEU A N 1
ATOM 2609 C CA . LEU A 1 300 ? 6.333 -2.442 8.319 1.00 85.44 300 LEU A CA 1
ATOM 2610 C C . LEU A 1 300 ? 6.029 -3.040 6.944 1.00 85.44 300 LEU A C 1
ATOM 2612 O O . LEU A 1 300 ? 6.949 -3.217 6.151 1.00 85.44 300 LEU A O 1
ATOM 2616 N N . VAL A 1 301 ? 4.758 -3.319 6.632 1.00 88.88 301 VAL A N 1
ATOM 2617 C CA . VAL A 1 301 ? 4.395 -3.897 5.329 1.00 88.88 301 VAL A CA 1
ATOM 2618 C C . VAL A 1 301 ? 4.713 -2.933 4.191 1.00 88.88 301 VAL A C 1
ATOM 2620 O O . VAL A 1 301 ? 5.313 -3.344 3.202 1.00 88.88 301 VAL A O 1
ATOM 2623 N N . PHE A 1 302 ? 4.369 -1.651 4.337 1.00 88.12 302 PHE A N 1
ATOM 2624 C CA . PHE A 1 302 ? 4.697 -0.638 3.331 1.00 88.12 302 PHE A CA 1
ATOM 2625 C C . PHE A 1 302 ? 6.204 -0.456 3.163 1.00 88.12 302 PHE A C 1
ATOM 2627 O O . PHE A 1 302 ? 6.666 -0.238 2.045 1.00 88.12 302 PHE A O 1
ATOM 2634 N N . PHE A 1 303 ? 6.977 -0.585 4.241 1.00 87.00 303 PHE A N 1
ATOM 2635 C CA . PHE A 1 303 ? 8.429 -0.528 4.157 1.00 87.00 303 PHE A CA 1
ATOM 2636 C C . PHE A 1 303 ? 9.031 -1.763 3.464 1.00 87.00 303 PHE A C 1
ATOM 2638 O O . PHE A 1 303 ? 9.833 -1.614 2.546 1.00 87.00 303 PHE A O 1
ATOM 2645 N N . MET A 1 304 ? 8.605 -2.977 3.828 1.00 87.50 304 MET A N 1
ATOM 2646 C CA . MET A 1 304 ? 9.025 -4.204 3.133 1.00 87.50 304 MET A CA 1
ATOM 2647 C C . MET A 1 304 ? 8.654 -4.152 1.652 1.00 87.50 304 MET A C 1
ATOM 2649 O O . MET A 1 304 ? 9.439 -4.548 0.798 1.00 87.50 304 MET A O 1
ATOM 2653 N N . PHE A 1 305 ? 7.477 -3.613 1.337 1.00 89.06 305 PHE A N 1
ATOM 2654 C CA . PHE A 1 305 ? 7.067 -3.377 -0.038 1.00 89.06 305 PHE A CA 1
ATOM 2655 C C . PHE A 1 305 ? 7.995 -2.385 -0.753 1.00 89.06 305 PHE A C 1
ATOM 2657 O O . PHE A 1 305 ? 8.405 -2.646 -1.880 1.00 89.06 305 PHE A O 1
ATOM 2664 N N . PHE A 1 306 ? 8.357 -1.276 -0.105 1.00 87.94 306 PHE A N 1
ATOM 2665 C CA . PHE A 1 306 ? 9.293 -0.313 -0.678 1.00 87.94 306 PHE A CA 1
ATOM 2666 C C . PHE A 1 306 ? 10.633 -0.974 -1.023 1.00 87.94 306 PHE A C 1
ATOM 2668 O O . PHE A 1 306 ? 11.122 -0.782 -2.129 1.00 87.94 306 PHE A O 1
ATOM 2675 N N . ILE A 1 307 ? 11.173 -1.829 -0.146 1.00 86.38 307 ILE A N 1
ATOM 2676 C CA . ILE A 1 307 ? 12.388 -2.608 -0.441 1.00 86.38 307 ILE A CA 1
ATOM 2677 C C . ILE A 1 307 ? 12.211 -3.458 -1.709 1.00 86.38 307 ILE A C 1
ATOM 2679 O O . ILE A 1 307 ? 13.077 -3.449 -2.578 1.00 86.38 307 ILE A O 1
ATOM 2683 N N . VAL A 1 308 ? 11.091 -4.175 -1.838 1.00 87.50 308 VAL A N 1
ATOM 2684 C CA . VAL A 1 308 ? 10.801 -5.003 -3.023 1.00 87.50 308 VAL A CA 1
ATOM 2685 C C . VAL A 1 308 ? 10.706 -4.165 -4.291 1.00 87.50 308 VAL A C 1
ATOM 2687 O O . VAL A 1 308 ? 11.238 -4.551 -5.330 1.00 87.50 308 VAL A O 1
ATOM 2690 N N . LEU A 1 309 ? 10.049 -3.010 -4.209 1.00 88.00 309 LEU A N 1
ATOM 2691 C CA . LEU A 1 309 ? 9.904 -2.100 -5.335 1.00 88.00 309 LEU A CA 1
ATOM 2692 C C . LEU A 1 309 ? 11.268 -1.587 -5.823 1.00 88.00 309 LEU A C 1
ATOM 2694 O O . LEU A 1 309 ? 11.502 -1.576 -7.028 1.00 88.00 309 LEU A O 1
ATOM 2698 N N . VAL A 1 310 ? 12.168 -1.246 -4.896 1.00 86.69 310 VAL A N 1
ATOM 2699 C CA . VAL A 1 310 ? 13.545 -0.827 -5.195 1.00 86.69 310 VAL A CA 1
ATOM 2700 C C . VAL A 1 310 ? 14.364 -1.957 -5.813 1.00 86.69 310 VAL A C 1
ATOM 2702 O O . VAL A 1 310 ? 14.914 -1.792 -6.895 1.00 86.69 310 VAL A O 1
ATOM 2705 N N . LEU A 1 311 ? 14.446 -3.100 -5.130 1.00 85.25 311 LEU A N 1
ATOM 2706 C CA . LEU A 1 311 ? 15.427 -4.138 -5.456 1.00 85.25 311 LEU A CA 1
ATOM 2707 C C . LEU A 1 311 ? 14.977 -5.080 -6.571 1.00 85.25 311 LEU A C 1
ATOM 2709 O O . LEU A 1 311 ? 15.813 -5.647 -7.258 1.00 85.25 311 LEU A O 1
ATOM 2713 N N . LEU A 1 312 ? 13.671 -5.313 -6.731 1.00 83.31 312 LEU A N 1
ATOM 2714 C CA . LEU A 1 312 ? 13.169 -6.291 -7.701 1.00 83.31 312 LEU A CA 1
ATOM 2715 C C . LEU A 1 312 ? 12.449 -5.641 -8.871 1.00 83.31 312 LEU A C 1
ATOM 2717 O O . LEU A 1 312 ? 12.658 -6.039 -10.016 1.00 83.31 312 LEU A O 1
ATOM 2721 N N . TYR A 1 313 ? 11.568 -4.677 -8.606 1.00 84.62 313 TYR A N 1
ATOM 2722 C CA . TYR A 1 313 ? 10.725 -4.120 -9.664 1.00 84.62 313 TYR A CA 1
ATOM 2723 C C . TYR A 1 313 ? 11.401 -3.047 -10.499 1.00 84.62 313 TYR A C 1
ATOM 2725 O O . TYR A 1 313 ? 11.014 -2.892 -11.649 1.00 84.62 313 TYR A O 1
ATOM 2733 N N . PHE A 1 314 ? 12.425 -2.382 -9.972 1.00 82.56 314 PHE A N 1
ATOM 2734 C CA . PHE A 1 314 ? 13.139 -1.315 -10.666 1.00 82.56 314 PHE A CA 1
ATOM 2735 C C . PHE A 1 314 ? 14.661 -1.419 -10.518 1.00 82.56 314 PHE A C 1
ATOM 2737 O O . PHE A 1 314 ? 15.359 -0.407 -10.497 1.00 82.56 314 PHE A O 1
ATOM 2744 N N . ASP A 1 315 ? 15.187 -2.641 -10.463 1.00 85.56 315 ASP A N 1
ATOM 2745 C CA . ASP A 1 315 ? 16.626 -2.903 -10.340 1.00 85.56 315 ASP A CA 1
ATOM 2746 C C . ASP A 1 315 ? 17.453 -2.178 -11.419 1.00 85.56 315 ASP A C 1
ATOM 2748 O O . ASP A 1 315 ? 18.468 -1.543 -11.143 1.00 85.56 315 ASP A O 1
ATOM 2752 N N . SER A 1 316 ? 16.938 -2.125 -12.652 1.00 85.38 316 SER A N 1
ATOM 2753 C CA . SER A 1 316 ? 17.581 -1.408 -13.760 1.00 85.38 316 SER A CA 1
ATOM 2754 C C . SER A 1 316 ? 17.725 0.104 -13.536 1.00 85.38 316 SER A C 1
ATOM 2756 O O . SER A 1 316 ? 18.449 0.771 -14.270 1.00 85.38 316 SER A O 1
ATOM 2758 N N . PHE A 1 317 ? 16.992 0.679 -12.580 1.00 85.75 317 PHE A N 1
ATOM 2759 C CA . PHE A 1 317 ? 17.040 2.099 -12.228 1.00 85.75 317 PHE A CA 1
ATOM 2760 C C . PHE A 1 317 ? 17.866 2.360 -10.960 1.00 85.75 317 PHE A C 1
ATOM 2762 O O . PHE A 1 317 ? 17.930 3.509 -10.518 1.00 85.75 317 PHE A O 1
ATOM 2769 N N . SER A 1 318 ? 18.515 1.336 -10.394 1.00 85.38 318 SER A N 1
ATOM 2770 C CA . SER A 1 318 ? 19.284 1.385 -9.140 1.00 85.38 318 SER A CA 1
ATOM 2771 C C . SER A 1 318 ? 20.200 2.608 -9.027 1.00 85.38 318 SER A C 1
ATOM 2773 O O . SER A 1 318 ? 20.170 3.305 -8.011 1.00 85.38 318 SER A O 1
ATOM 2775 N N . MET A 1 319 ? 20.927 2.956 -10.094 1.00 85.19 319 MET A N 1
ATOM 2776 C CA . MET A 1 319 ? 21.821 4.122 -10.117 1.00 85.19 319 MET A CA 1
ATOM 2777 C C . MET A 1 319 ? 21.091 5.449 -9.865 1.00 85.19 319 MET A C 1
ATOM 2779 O O . MET A 1 319 ? 21.566 6.281 -9.094 1.00 85.19 319 MET A O 1
ATOM 2783 N N . TYR A 1 320 ? 19.914 5.661 -10.462 1.00 87.88 320 TYR A N 1
ATOM 2784 C CA . TYR A 1 320 ? 19.126 6.878 -10.224 1.00 87.88 320 TYR A CA 1
ATOM 2785 C C . TYR A 1 320 ? 18.596 6.923 -8.789 1.00 87.88 320 TYR A C 1
ATOM 2787 O O . TYR A 1 320 ? 18.569 7.978 -8.152 1.00 87.88 320 TYR A O 1
ATOM 2795 N N . TRP A 1 321 ? 18.200 5.764 -8.267 1.00 86.44 321 TRP A N 1
ATOM 2796 C CA . TRP A 1 321 ? 17.586 5.638 -6.953 1.00 86.44 321 TRP A CA 1
ATOM 2797 C C . TRP A 1 321 ? 18.597 5.889 -5.847 1.00 86.44 321 TRP A C 1
ATOM 2799 O O . TRP A 1 321 ? 18.268 6.559 -4.870 1.00 86.44 321 TRP A O 1
ATOM 2809 N N . LEU A 1 322 ? 19.834 5.429 -6.033 1.00 88.31 322 LEU A N 1
ATOM 2810 C CA . LEU A 1 322 ? 20.951 5.690 -5.135 1.00 88.31 322 LEU A CA 1
ATOM 2811 C C . LEU A 1 322 ? 21.122 7.197 -4.906 1.00 88.31 322 LEU A C 1
ATOM 2813 O O . LEU A 1 322 ? 21.133 7.640 -3.757 1.00 88.31 322 LEU A O 1
ATOM 2817 N N . TYR A 1 323 ? 21.160 8.002 -5.974 1.00 88.56 323 TYR A N 1
ATOM 2818 C CA . TYR A 1 323 ? 21.294 9.459 -5.851 1.00 88.56 323 TYR A CA 1
ATOM 2819 C C . TYR A 1 323 ? 20.115 10.101 -5.107 1.00 88.56 323 TYR A C 1
ATOM 2821 O O . TYR A 1 323 ? 20.316 10.951 -4.235 1.00 88.56 323 TYR A O 1
ATOM 2829 N N . ILE A 1 324 ? 18.885 9.683 -5.418 1.00 89.00 324 ILE A N 1
ATOM 2830 C CA . ILE A 1 324 ? 17.666 10.240 -4.812 1.00 89.00 324 ILE A CA 1
ATOM 2831 C C . ILE A 1 324 ? 17.579 9.881 -3.324 1.00 89.00 324 ILE A C 1
ATOM 2833 O O . ILE A 1 324 ? 17.325 10.751 -2.487 1.00 89.00 324 ILE A O 1
ATOM 2837 N N . ILE A 1 325 ? 17.813 8.612 -2.978 1.00 87.94 325 ILE A N 1
ATOM 2838 C CA . ILE A 1 325 ? 17.785 8.130 -1.594 1.00 87.94 325 ILE A CA 1
ATOM 2839 C C . ILE A 1 325 ? 18.892 8.815 -0.791 1.00 87.94 325 ILE A C 1
ATOM 2841 O O . ILE A 1 325 ? 18.621 9.291 0.309 1.00 87.94 325 ILE A O 1
ATOM 2845 N N . PHE A 1 326 ? 20.103 8.952 -1.340 1.00 87.69 326 PHE A N 1
ATOM 2846 C CA . PHE A 1 326 ? 21.202 9.643 -0.664 1.00 87.69 326 PHE A CA 1
ATOM 2847 C C . PHE A 1 326 ? 20.854 11.100 -0.319 1.00 87.69 326 PHE A C 1
ATOM 2849 O O . PHE A 1 326 ? 21.047 11.534 0.820 1.00 87.69 326 PHE A O 1
ATOM 2856 N N . PHE A 1 327 ? 20.274 11.844 -1.269 1.00 87.88 327 PHE A N 1
ATOM 2857 C CA . PHE A 1 327 ? 19.833 13.222 -1.034 1.00 87.88 327 PHE A CA 1
ATOM 2858 C C . PHE A 1 327 ? 18.782 13.310 0.083 1.00 87.88 327 PHE A C 1
ATOM 2860 O O . PHE A 1 327 ? 18.887 14.138 0.994 1.00 87.88 327 PHE A O 1
ATOM 2867 N N . LEU A 1 328 ? 17.784 12.427 0.051 1.00 87.62 328 LEU A N 1
ATOM 2868 C CA . LEU A 1 328 ? 16.717 12.409 1.048 1.00 87.62 328 LEU A CA 1
ATOM 2869 C C . LEU A 1 328 ? 17.228 12.036 2.440 1.00 87.62 328 LEU A C 1
ATOM 2871 O O . LEU A 1 328 ? 16.848 12.690 3.414 1.00 87.62 328 LEU A O 1
ATOM 2875 N N . MET A 1 329 ? 18.136 11.062 2.526 1.00 86.62 329 MET A N 1
ATOM 2876 C CA . MET A 1 329 ? 18.809 10.680 3.768 1.00 86.62 329 MET A CA 1
ATOM 2877 C C . MET A 1 329 ? 19.510 11.875 4.407 1.00 86.62 329 MET A C 1
ATOM 2879 O O . MET A 1 329 ? 19.276 12.172 5.579 1.00 86.62 329 MET A O 1
ATOM 2883 N N . PHE A 1 330 ? 20.317 12.604 3.633 1.00 86.44 330 PHE A N 1
ATOM 2884 C CA . PHE A 1 330 ? 21.015 13.786 4.133 1.00 86.44 330 PHE A CA 1
ATOM 2885 C C . PHE A 1 330 ? 20.032 14.843 4.654 1.00 86.44 330 PHE A C 1
ATOM 2887 O O . PHE A 1 330 ? 20.161 15.316 5.786 1.00 86.44 330 PHE A O 1
ATOM 2894 N N . SER A 1 331 ? 18.997 15.156 3.865 1.00 88.06 331 SER A N 1
ATOM 2895 C CA . SER A 1 331 ? 17.996 16.162 4.235 1.00 88.06 331 SER A CA 1
ATOM 2896 C C . SER A 1 331 ? 17.251 15.807 5.526 1.00 88.06 331 SER A C 1
ATOM 2898 O O . SER A 1 331 ? 17.033 16.666 6.383 1.00 88.06 331 SER A O 1
ATOM 2900 N N . GLY A 1 332 ? 16.881 14.540 5.709 1.00 87.38 332 GLY A N 1
ATOM 2901 C CA . GLY A 1 332 ? 16.100 14.163 6.871 1.00 87.38 332 GLY A CA 1
ATOM 2902 C C . GLY A 1 332 ? 16.941 13.826 8.105 1.00 87.38 332 GLY A C 1
ATOM 2903 O O . GLY A 1 332 ? 16.408 13.947 9.203 1.00 87.38 332 GLY A O 1
ATOM 2904 N N . PHE A 1 333 ? 18.244 13.533 7.993 1.00 85.56 333 PHE A N 1
ATOM 2905 C CA . PHE A 1 333 ? 19.136 13.542 9.163 1.00 85.56 333 PHE A CA 1
ATOM 2906 C C . PHE A 1 333 ? 19.217 14.932 9.794 1.00 85.56 333 PHE A C 1
ATOM 2908 O O . PHE A 1 333 ? 19.039 15.061 11.007 1.00 85.56 333 PHE A O 1
ATOM 2915 N N . ILE A 1 334 ? 19.397 15.973 8.973 1.00 86.69 334 ILE A N 1
ATOM 2916 C CA . ILE A 1 334 ? 19.373 17.370 9.435 1.00 86.69 334 ILE A CA 1
ATOM 2917 C C . ILE A 1 334 ? 18.043 17.664 10.138 1.00 86.69 334 ILE A C 1
ATOM 2919 O O . ILE A 1 334 ? 18.014 18.270 11.209 1.00 86.69 334 ILE A O 1
ATOM 2923 N N . PHE A 1 335 ? 16.938 17.182 9.565 1.00 85.31 335 PHE A N 1
ATOM 2924 C CA . PHE A 1 335 ? 15.612 17.382 10.136 1.00 85.31 335 PHE A CA 1
ATOM 2925 C C . PHE A 1 335 ? 15.388 16.616 11.452 1.00 85.31 335 PHE A C 1
ATOM 2927 O O . PHE A 1 335 ? 14.786 17.142 12.381 1.00 85.31 335 PHE A O 1
ATOM 2934 N N . ILE A 1 336 ? 15.872 15.380 11.584 1.00 83.69 336 ILE A N 1
ATOM 2935 C CA . ILE A 1 336 ? 15.731 14.610 12.831 1.00 83.69 336 ILE A CA 1
ATOM 2936 C C . ILE A 1 336 ? 16.490 15.274 13.976 1.00 83.69 336 ILE A C 1
ATOM 2938 O O . ILE A 1 336 ? 15.964 15.338 15.088 1.00 83.69 336 ILE A O 1
ATOM 2942 N N . ILE A 1 337 ? 17.690 15.799 13.710 1.00 81.25 337 ILE A N 1
ATOM 2943 C CA . ILE A 1 337 ? 18.491 16.493 14.725 1.00 81.25 337 ILE A CA 1
ATOM 2944 C C . ILE A 1 337 ? 17.712 17.680 15.307 1.00 81.25 337 ILE A C 1
ATOM 2946 O O . ILE A 1 337 ? 17.731 17.876 16.520 1.00 81.25 337 ILE A O 1
ATOM 2950 N N . SER A 1 338 ? 16.974 18.433 14.483 1.00 82.56 338 SER A N 1
ATOM 2951 C CA . SER A 1 338 ? 16.177 19.565 14.975 1.00 82.56 338 SER A CA 1
ATOM 2952 C C . SER A 1 338 ? 14.941 19.132 15.774 1.00 82.56 338 SER A C 1
ATOM 2954 O O . SER A 1 338 ? 14.557 19.804 16.731 1.00 82.56 338 SER A O 1
ATOM 2956 N N . LEU A 1 339 ? 14.336 17.990 15.436 1.00 77.50 339 LEU A N 1
ATOM 2957 C CA . LEU A 1 339 ? 13.121 17.496 16.087 1.00 77.50 339 LEU A CA 1
ATOM 2958 C C . LEU A 1 339 ? 13.338 16.878 17.470 1.00 77.50 339 LEU A C 1
ATOM 2960 O O . LEU A 1 339 ? 12.437 16.954 18.310 1.00 77.50 339 LEU A O 1
ATOM 2964 N N . LEU A 1 340 ? 14.490 16.243 17.713 1.00 71.56 340 LEU A N 1
ATOM 2965 C CA . LEU A 1 340 ? 14.748 15.504 18.958 1.00 71.56 340 LEU A CA 1
ATOM 2966 C C . LEU A 1 340 ? 14.626 16.382 20.214 1.00 71.56 340 LEU A C 1
ATOM 2968 O O . LEU A 1 340 ? 14.277 15.879 21.279 1.00 71.56 340 LEU A O 1
ATOM 2972 N N . PHE A 1 341 ? 14.835 17.693 20.083 1.00 68.62 341 PHE A N 1
ATOM 2973 C CA . PHE A 1 341 ? 14.810 18.639 21.199 1.00 68.62 341 PHE A CA 1
ATOM 2974 C C . PHE A 1 341 ? 13.426 19.253 21.494 1.00 68.62 341 PHE A C 1
ATOM 2976 O O . PHE A 1 341 ? 13.305 20.029 22.437 1.00 68.62 341 PHE A O 1
ATOM 2983 N N . GLY A 1 342 ? 12.375 18.926 20.725 1.00 63.88 342 GLY A N 1
ATOM 2984 C CA . GLY A 1 342 ? 11.094 19.660 20.754 1.00 63.88 342 GLY A CA 1
ATOM 2985 C C . GLY A 1 342 ? 9.836 18.881 21.167 1.00 63.88 342 GLY A C 1
ATOM 2986 O O . GLY A 1 342 ? 8.724 19.363 20.933 1.00 63.88 342 GLY A O 1
ATOM 2987 N N . VAL A 1 343 ? 9.942 17.662 21.710 1.00 70.06 343 VAL A N 1
ATOM 2988 C CA . VAL A 1 343 ? 8.776 16.759 21.833 1.00 70.06 343 VAL A CA 1
ATOM 2989 C C . VAL A 1 343 ? 8.146 16.755 23.233 1.00 70.06 343 VAL A C 1
ATOM 2991 O O . VAL A 1 343 ? 8.634 16.087 24.135 1.00 70.06 343 VAL A O 1
ATOM 2994 N N . ASN A 1 344 ? 6.974 17.391 23.379 1.00 66.56 344 ASN A N 1
ATOM 2995 C CA . ASN A 1 344 ? 6.245 17.470 24.662 1.00 66.56 344 ASN A CA 1
ATOM 2996 C C . ASN A 1 344 ? 5.123 16.421 24.849 1.00 66.56 344 ASN A C 1
ATOM 2998 O O . ASN A 1 344 ? 4.610 16.259 25.953 1.00 66.56 344 ASN A O 1
ATOM 3002 N N . TYR A 1 345 ? 4.703 15.704 23.797 1.00 73.56 345 TYR A N 1
ATOM 3003 C CA . TYR A 1 345 ? 3.576 14.754 23.861 1.00 73.56 345 TYR A CA 1
ATOM 3004 C C . TYR A 1 345 ? 4.012 13.312 23.573 1.00 73.56 345 TYR A C 1
ATOM 3006 O O . TYR A 1 345 ? 4.619 13.043 22.539 1.00 73.56 345 TYR A O 1
ATOM 3014 N N . THR A 1 346 ? 3.589 12.354 24.405 1.00 76.12 346 THR A N 1
ATOM 3015 C CA . THR A 1 346 ? 3.922 10.918 24.254 1.00 76.12 346 THR A CA 1
ATOM 3016 C C . THR A 1 346 ? 3.457 10.318 22.921 1.00 76.12 346 THR A C 1
ATOM 3018 O O . THR A 1 346 ? 4.178 9.546 22.296 1.00 76.12 346 THR A O 1
ATOM 3021 N N . LYS A 1 347 ? 2.279 10.708 22.414 1.00 77.25 347 LYS A N 1
ATOM 3022 C CA . LYS A 1 347 ? 1.816 10.280 21.079 1.00 77.25 347 LYS A CA 1
ATOM 3023 C C . LYS A 1 347 ? 2.685 10.830 19.946 1.00 77.25 347 LYS A C 1
ATOM 3025 O O . LYS A 1 347 ? 2.911 10.133 18.963 1.00 77.25 347 LYS A O 1
ATOM 3030 N N . ALA A 1 348 ? 3.174 12.062 20.091 1.00 76.06 348 ALA A N 1
ATOM 3031 C CA . ALA A 1 348 ? 4.094 12.650 19.124 1.00 76.06 348 ALA A CA 1
ATOM 3032 C C . ALA A 1 348 ? 5.462 11.957 19.188 1.00 76.06 348 ALA A C 1
ATOM 3034 O O . ALA A 1 348 ? 6.052 11.707 18.146 1.00 76.06 348 ALA A O 1
ATOM 3035 N N . PHE A 1 349 ? 5.912 11.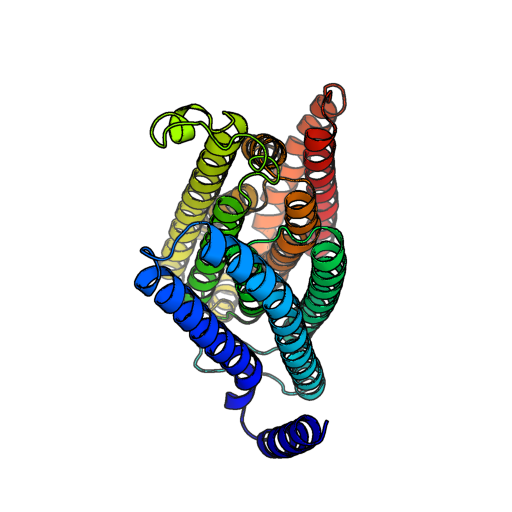543 20.377 1.00 81.00 349 PHE A N 1
ATOM 3036 C CA . PHE A 1 349 ? 7.124 10.738 20.531 1.00 81.00 349 PHE A CA 1
ATOM 3037 C C . PHE A 1 349 ? 7.061 9.426 19.731 1.00 81.00 349 PHE A C 1
ATOM 3039 O O . PHE A 1 349 ? 8.001 9.119 19.006 1.00 81.00 349 PHE A O 1
ATOM 3046 N N . PHE A 1 350 ? 5.933 8.702 19.756 1.00 81.19 350 PHE A N 1
ATOM 3047 C CA . PHE A 1 350 ? 5.750 7.515 18.903 1.00 81.19 350 PHE A CA 1
ATOM 3048 C C . PHE A 1 350 ? 5.752 7.828 17.398 1.00 81.19 350 PHE A C 1
ATOM 3050 O O . PHE A 1 350 ? 6.171 6.997 16.591 1.00 81.19 350 PHE A O 1
ATOM 3057 N N . ALA A 1 351 ? 5.277 9.010 16.997 1.00 82.25 351 ALA A N 1
ATOM 3058 C CA . ALA A 1 351 ? 5.357 9.439 15.603 1.00 82.25 351 ALA A CA 1
ATOM 3059 C C . ALA A 1 351 ? 6.819 9.680 15.207 1.00 82.25 351 ALA A C 1
ATOM 3061 O O . ALA A 1 351 ? 7.279 9.133 14.206 1.00 82.25 351 ALA A O 1
ATOM 3062 N N . TYR A 1 352 ? 7.569 10.417 16.026 1.00 85.19 352 TYR A N 1
ATOM 3063 C CA . TYR A 1 352 ? 8.976 10.705 15.770 1.00 85.19 352 TYR A CA 1
ATOM 3064 C C . TYR A 1 352 ? 9.854 9.457 15.805 1.00 85.19 352 TYR A C 1
ATOM 3066 O O . TYR A 1 352 ? 10.683 9.296 14.916 1.00 85.19 352 TYR A O 1
ATOM 3074 N N . SER A 1 353 ? 9.632 8.519 16.729 1.00 84.69 353 SER A N 1
ATOM 3075 C CA . SER A 1 353 ? 10.380 7.256 16.732 1.00 84.69 353 SER A CA 1
ATOM 3076 C C . SER A 1 353 ? 10.150 6.454 15.448 1.00 84.69 353 SER A C 1
ATOM 3078 O O . SER A 1 353 ? 11.092 5.899 14.890 1.00 84.69 353 SER A O 1
ATOM 3080 N N . SER A 1 354 ? 8.930 6.467 14.897 1.00 85.81 354 SER A N 1
ATOM 3081 C CA . SER A 1 354 ? 8.661 5.836 13.598 1.00 85.81 354 SER A CA 1
ATOM 3082 C C . SER A 1 354 ? 9.366 6.535 12.427 1.00 85.81 354 SER A C 1
ATOM 3084 O O . SER A 1 354 ? 9.738 5.881 11.455 1.00 85.81 354 SER A O 1
ATOM 3086 N N . VAL A 1 355 ? 9.570 7.852 12.512 1.00 86.75 355 VAL A N 1
ATOM 3087 C CA . VAL A 1 355 ? 10.317 8.634 11.516 1.00 86.75 355 VAL A CA 1
ATOM 3088 C C . VAL A 1 355 ? 11.814 8.339 11.614 1.00 86.75 355 VAL A C 1
ATOM 3090 O O . VAL A 1 355 ? 12.450 8.087 10.594 1.00 86.75 355 VAL A O 1
ATOM 3093 N N . VAL A 1 356 ? 12.368 8.274 12.824 1.00 87.06 356 VAL A N 1
ATOM 3094 C CA . VAL A 1 356 ? 13.764 7.864 13.042 1.00 87.06 356 VAL A CA 1
ATOM 3095 C C . VAL A 1 356 ? 13.996 6.443 12.525 1.00 87.06 356 VAL A C 1
ATOM 3097 O O . VAL A 1 356 ? 14.947 6.207 11.784 1.00 87.06 356 VAL A O 1
ATOM 3100 N N . ASN A 1 357 ? 13.082 5.510 12.809 1.00 85.19 357 ASN A N 1
ATOM 3101 C CA . ASN A 1 357 ? 13.175 4.151 12.276 1.00 85.19 357 ASN A CA 1
ATOM 3102 C C . ASN A 1 357 ? 13.131 4.137 10.746 1.00 85.19 357 ASN A C 1
ATOM 3104 O O . ASN A 1 357 ? 13.891 3.397 10.134 1.00 85.19 357 ASN A O 1
ATOM 3108 N N . SER A 1 358 ? 12.297 4.975 10.117 1.00 85.56 358 SER A N 1
ATOM 3109 C CA . SER A 1 358 ? 12.241 5.068 8.651 1.00 85.56 358 SER A CA 1
ATOM 3110 C C . SER A 1 358 ? 13.584 5.463 8.023 1.00 85.56 358 SER A C 1
ATOM 3112 O O . SER A 1 358 ? 13.924 4.963 6.955 1.00 85.56 358 SER A O 1
ATOM 3114 N N . MET A 1 359 ? 14.382 6.284 8.712 1.00 85.38 359 MET A N 1
ATOM 3115 C CA . MET A 1 359 ? 15.736 6.644 8.283 1.00 85.38 359 MET A CA 1
ATOM 3116 C C . MET A 1 359 ? 16.722 5.487 8.401 1.00 85.38 359 MET A C 1
ATOM 3118 O O . MET A 1 359 ? 17.448 5.203 7.451 1.00 85.38 359 MET A O 1
ATOM 3122 N N . GLY A 1 360 ? 16.714 4.772 9.531 1.00 83.81 360 GLY A N 1
ATOM 3123 C CA . GLY A 1 360 ? 17.521 3.554 9.685 1.00 83.81 360 GLY A CA 1
ATOM 3124 C C . GLY A 1 360 ? 17.187 2.504 8.623 1.00 83.81 360 GLY A C 1
ATOM 3125 O O . GLY A 1 360 ? 18.056 1.828 8.087 1.00 83.81 360 GLY A O 1
ATOM 3126 N N . PHE A 1 361 ? 15.917 2.428 8.256 1.00 83.38 361 PHE A N 1
ATOM 3127 C CA . PHE A 1 361 ? 15.417 1.562 7.207 1.00 83.38 361 PHE A CA 1
ATOM 3128 C C . PHE A 1 361 ? 15.879 1.964 5.797 1.00 83.38 361 PHE A C 1
ATOM 3130 O O . PHE A 1 361 ? 16.282 1.097 5.023 1.00 83.38 361 PHE A O 1
ATOM 3137 N N . LEU A 1 362 ? 15.902 3.256 5.460 1.00 83.12 362 LEU A N 1
ATOM 3138 C CA . LEU A 1 362 ? 16.479 3.694 4.187 1.00 83.12 362 LEU A CA 1
ATOM 3139 C C . LEU A 1 362 ? 17.995 3.503 4.110 1.00 83.12 362 LEU A C 1
ATOM 3141 O O . LEU A 1 362 ? 18.491 3.216 3.022 1.00 83.12 362 LEU A O 1
ATOM 3145 N N . LEU A 1 363 ? 18.723 3.578 5.231 1.00 81.75 363 LEU A N 1
ATOM 3146 C CA . LEU A 1 363 ? 20.137 3.180 5.250 1.00 81.75 363 LEU A CA 1
ATOM 3147 C C . LEU A 1 363 ? 20.307 1.730 4.792 1.00 81.75 363 LEU A C 1
ATOM 3149 O O . LEU A 1 363 ? 21.181 1.458 3.976 1.00 81.75 363 LEU A O 1
ATOM 3153 N N . ILE A 1 364 ? 19.447 0.818 5.259 1.00 83.56 364 ILE A N 1
ATOM 3154 C CA . ILE A 1 364 ? 19.479 -0.588 4.831 1.00 83.56 364 ILE A CA 1
ATOM 3155 C C . ILE A 1 364 ? 19.250 -0.691 3.318 1.00 83.56 364 ILE A C 1
ATOM 3157 O O . ILE A 1 364 ? 20.006 -1.376 2.633 1.00 83.56 364 ILE A O 1
ATOM 3161 N N . VAL A 1 365 ? 18.262 0.025 2.772 1.00 83.38 365 VAL A N 1
ATOM 3162 C CA . VAL A 1 365 ? 18.017 0.044 1.318 1.00 83.38 365 VAL A CA 1
ATOM 3163 C C . VAL A 1 365 ? 19.246 0.538 0.557 1.00 83.38 365 VAL A C 1
ATOM 3165 O O . VAL A 1 365 ? 19.652 -0.091 -0.412 1.00 83.38 365 VAL A O 1
ATOM 3168 N N . LEU A 1 366 ? 19.869 1.625 1.016 1.00 83.19 366 LEU A N 1
ATOM 3169 C CA . LEU A 1 366 ? 21.061 2.180 0.379 1.00 83.19 366 LEU A CA 1
ATOM 3170 C C . LEU A 1 366 ? 22.235 1.190 0.407 1.00 83.19 366 LEU A C 1
ATOM 3172 O O . LEU A 1 366 ? 22.949 1.061 -0.581 1.00 83.19 366 LEU A O 1
ATOM 3176 N N . THR A 1 367 ? 22.414 0.451 1.506 1.00 82.00 367 THR A N 1
ATOM 3177 C CA . THR A 1 367 ? 23.443 -0.599 1.565 1.00 82.00 367 THR A CA 1
ATOM 3178 C C . THR A 1 367 ? 23.154 -1.763 0.625 1.00 82.00 367 THR A C 1
ATOM 3180 O O . THR A 1 367 ? 24.091 -2.315 0.061 1.00 82.00 367 THR A O 1
ATOM 3183 N N . LEU A 1 368 ? 21.880 -2.118 0.434 1.00 83.69 368 LEU A N 1
ATOM 3184 C CA . LEU A 1 368 ? 21.472 -3.203 -0.459 1.00 83.69 368 LEU A CA 1
ATOM 3185 C C . LEU A 1 368 ? 21.562 -2.817 -1.939 1.00 83.69 368 LEU A C 1
ATOM 3187 O O . LEU A 1 368 ? 21.729 -3.703 -2.757 1.00 83.69 368 LEU A O 1
ATOM 3191 N N . LEU A 1 369 ? 21.457 -1.528 -2.273 1.00 79.62 369 LEU A N 1
ATOM 3192 C CA . LEU A 1 369 ? 21.598 -1.013 -3.642 1.00 79.62 369 LEU A CA 1
ATOM 3193 C C . LEU A 1 369 ? 23.053 -0.915 -4.127 1.00 79.62 369 LEU A C 1
ATOM 3195 O O . LEU A 1 369 ? 23.286 -0.805 -5.326 1.00 79.62 369 LEU A O 1
ATOM 3199 N N . ASN A 1 370 ? 24.020 -0.876 -3.205 1.00 60.66 370 ASN A N 1
ATOM 3200 C CA . ASN A 1 370 ? 25.447 -0.742 -3.524 1.00 60.66 370 ASN A CA 1
ATOM 3201 C C . ASN A 1 370 ? 26.147 -2.091 -3.787 1.00 60.66 370 ASN A C 1
ATOM 3203 O O . ASN A 1 370 ? 27.338 -2.094 -4.105 1.00 60.66 370 ASN A O 1
ATOM 3207 N N . PHE A 1 371 ? 25.431 -3.203 -3.619 1.00 45.72 371 PHE A N 1
ATOM 3208 C CA . PHE A 1 371 ? 25.832 -4.558 -3.999 1.00 45.72 371 PHE A CA 1
ATOM 3209 C C . PHE A 1 371 ? 24.969 -5.017 -5.167 1.00 45.72 371 PHE A C 1
ATOM 3211 O O . PHE A 1 371 ? 25.512 -5.768 -6.009 1.00 45.72 371 PHE A O 1
#

Foldseek 3Di:
DVVLVVVVVVVVVVLPDPVCLCVLLVVLVVVLVVVVVVVVVVCVVCVPPDPVVVVVVLVVQLVVVLVNLVVLLSSLVVNLVSLVSPQPDDWDCDVVFFTDDNVLSVLLNVLSVVLNVLSVVVSVVSVVQSDQDPQLVVLSSVLSSLLSVLSGTFFLVSNLVSVVVNLVSLLSNLVSLPDPPPPPCPDDDPVCVVVPLDPLSVLLSVLSVVLLVVLSVLQVVLLVVLCVVQVGGGLVSSLVVLLVPPPDPVVVVVLLVSVLSNVVSLCSNLLEPPNNPSLLSNLVNGDPSSLVCCLPNVNVSSLVSVLCCQVPRHLSCLVSVLVNLVVSLVRVVVVLVVVVVPDDDPSSVSSSVSNVVVSVSSVVSNVVSVD

pLDDT: mean 77.75, std 14.95, range [36.56, 95.38]

Sequence (371 aa):
MIIFIIINFILLYLYFEDIYLFLPFLLNFCIFWVIFFKLNFFLVKNKYLSSDQINKTTNVYSIHNSYFLNINVIFLYLVFVYLYMFRGINNSIWWQHFKISNFNLSLVFLLVIFNLFFLFVCKNLSIIQNFVRLDYFFALLNLSNFLPLIFLANTLFTFLFILEFVSVIVFYKFVVSKVWKLNNLENINNFLLFRNLPNYYLNMLFFQYWATFFSSVLVVFSLISYIYLYGTTEWFTINLLNNFNLNSNLYNINNFILSFILLFGFFIKIGFTPVHLYKIEVYKGLPFFAIFFYTTFYFLVFFMFFIVLVLLYFDSFSMYWLYIIFFLMFSGFIFIISLLFGVNYTKAFFAYSSVVNSMGFLLIVLTLLNF

Secondary structure (DSSP, 8-state):
-HHHHHHHHHHHHGGG-GGGGGHHHHHHHHHHHHHHHHHHHHHHHTTTS-HHHHHHHHHHHHHHHHHHHHHHHHHHHHHHHHHHHTTT----EETTTEE--HHHHHHHHHHHHHHHHHHHHHHHHHHHH----HHHHHHHHHHHHHTGGGGGB-BHHHHHHHHHHHHHHHHHHHHHT--S--TT-----TTHHHHTS-HHHHHHHHHHHHHHHHHHHHHHHHHHHHHHHHS--BHHHHHHHHHH-TT-HHHHHHHHHHHHHHHHHHHHHHT-TTTTHHHHHHHHHS-HHHHHHIIIIIHHHHHHHHHHIIIIISGGGHHHHHHHHHHHHHHHHHHHHHHTT----HHHHHHHHHHHHHHHHHHHHHHHHT-

Organism: Uronema marinum (NCBI:txid35107)

Radius of gyration: 22.77 Å; chains: 1; bounding box: 63×54×54 Å